Protein AF-0000000072982634 (afdb_homodimer)

Nearest PDB structures (foldseek):
  2qyz-assembly1_A-2  TM=5.229E-01  e=1.098E-06  Clostridium tetani E88
  2ox7-assembly1_A  TM=5.300E-01  e=1.121E-05  Enterococcus faecalis V583
  6ve2-assembly1_A  TM=2.086E-01  e=4.236E-01  Pseudomonas aeruginosa PAO1
  6ve4-assembly1_A  TM=2.123E-01  e=5.021E-01  Pseudomonas aeruginosa PAO1
  6p5a-assembly1_G  TM=2.158E-01  e=6.431E+00  Drosophila melanogaster

Foldseek 3Di:
DDQDKWKKKQQQVVGFIKTQQQQAAQQDWDNIAGPVRHTDGDDAHHSVSQVPDPRIDMKIFQSAAALVRHTDIFQFKKKDFDWDFAQFDADPVVRHTDDGPAIATWMKMFGWDADPVQGTKGALIDIQDQVSADPVGHDDRMDHDHRHMGGDGGCRVCVCRSVYPD/DDQDKWKKKQQQVVGFIKTQQQQAAQQDWDNIAGPVRHTDGDDAHHSVSQVPDPRIDMKIFQSAAALVRHTDIFQFKKKDFDWDFAQFDADPVVRHTDDGPAIATWMKMFGWDADPVQGTKGALIDIQDQVSADPVGHDDRMDHDHRHMGGDGGCRPCVCRSVHPD

pLDDT: mean 92.77, std 8.57, range [41.78, 98.81]

Radius of gyration: 24.38 Å; Cα contacts (8 Å, |Δi|>4): 791; chains: 2; bounding box: 63×77×50 Å

InterPro domains:
  IPR010024 Conserved hypothetical protein CHP1671 [TIGR01671] (5-164)
  IPR019096 YopX protein [PF09643] (6-163)
  IPR023385 YopX-like, C-terminal [G3DSA:2.30.30.290] (63-166)

Secondary structure (DSSP, 8-state):
-PPP--EEEEETTTTEEEE-GGG--TT-TTSSB-TTSSB-----SSHHHHHT-TTEEEEEEEEEE-TTSPEEETTEEEEEEEEEEE--EE-TTT--EEE-SEEEEEEEEEEEEEETTTEEEEEEEEES-GGG--SSSPPPS-EE--TT-EEEEETTT-GGGGS---/-PPP--EEEEETTTTEEEE-GGG--TT-TTSSB-TTSSB-----SSHHHHHT-TTEEEEEEEEEE-TTSPEEETTEEEEEEEEEEE--EE-TTT--EEE-SEEEEEEEEEEEEEETTTEEEEEEEEES-GGG--SSSPPPS-EE--TT-EEEEETTT-GGGGS---

Sequence (332 aa):
MKREIKFRVWDKVYECYLYDVQNAYDTLSGCVKDENGEDAGYDEECFAGFLDNDQYVVEQYTGLHDKNGRKIYEGDIVKYHMVRSYGDRYDPVTLGFIGTDWDVDADIIGKVSIWPSNGVMMTNIITDDPDMFCKKYPVPKRWHVTHDCEVIGNIFENPELLEGKQMKREIKFRVWDKVYECYLYDVQNAYDTLSGCVKDENGEDAGYDEECFAGFLDNDQYVVEQYTGLHDKNGRKIYEGDIVKYHMVRSYGDRYDPVTLGFIGTDWDVDADIIGKVSIWPSNGVMMTNIITDDPDMFCKKYPVPKRWHVTHDCEVIGNIFENPELLEGKQ

Structure (mmCIF, N/CA/C/O backbone):
data_AF-0000000072982634-model_v1
#
loop_
_entity.id
_entity.type
_entity.pdbx_description
1 polymer 'Phage protein'
#
loop_
_atom_site.group_PDB
_atom_site.id
_atom_site.type_symbol
_atom_site.label_atom_id
_atom_site.label_alt_id
_atom_site.label_comp_id
_atom_site.label_asym_id
_atom_site.label_entity_id
_atom_site.label_seq_id
_atom_site.pdbx_PDB_ins_code
_atom_site.Cartn_x
_atom_site.Cartn_y
_atom_site.Cartn_z
_atom_site.occupancy
_atom_site.B_iso_or_equiv
_atom_site.auth_seq_id
_atom_site.auth_comp_id
_atom_site.auth_asym_id
_atom_site.auth_atom_id
_atom_site.pdbx_PDB_model_num
ATOM 1 N N . MET A 1 1 ? 8.312 -7.215 11.516 1 53.06 1 MET A N 1
ATOM 2 C CA . MET A 1 1 ? 7.574 -8.367 11.016 1 53.06 1 MET A CA 1
ATOM 3 C C . MET A 1 1 ? 7.43 -8.312 9.5 1 53.06 1 MET A C 1
ATOM 5 O O . MET A 1 1 ? 7.355 -7.23 8.922 1 53.06 1 MET A O 1
ATOM 9 N N . LYS A 1 2 ? 7.473 -9.523 8.812 1 70.88 2 LYS A N 1
ATOM 10 C CA . LYS A 1 2 ? 7.344 -9.656 7.367 1 70.88 2 LYS A CA 1
ATOM 11 C C . LYS A 1 2 ? 5.898 -9.445 6.922 1 70.88 2 LYS A C 1
ATOM 13 O O . LYS A 1 2 ? 4.973 -9.984 7.527 1 70.88 2 LYS A O 1
ATOM 18 N N . ARG A 1 3 ? 5.668 -8.508 6.031 1 82.5 3 ARG A N 1
ATOM 19 C CA . ARG A 1 3 ? 4.348 -8.266 5.457 1 82.5 3 ARG A CA 1
ATOM 20 C C . ARG A 1 3 ? 3.791 -9.523 4.809 1 82.5 3 ARG A C 1
ATOM 22 O O . ARG A 1 3 ? 4.488 -10.203 4.047 1 82.5 3 ARG A O 1
ATOM 29 N N . GLU A 1 4 ? 2.557 -9.859 5.246 1 90.94 4 GLU A N 1
ATOM 30 C CA . GLU A 1 4 ? 1.903 -11.016 4.637 1 90.94 4 GLU A CA 1
ATOM 31 C C . GLU A 1 4 ? 1.375 -10.68 3.244 1 90.94 4 GLU A C 1
ATOM 33 O O . GLU A 1 4 ? 0.58 -9.75 3.084 1 90.94 4 GLU A O 1
ATOM 38 N N . ILE A 1 5 ? 1.817 -11.43 2.244 1 94.75 5 ILE A N 1
ATOM 39 C CA . ILE A 1 5 ? 1.376 -11.242 0.867 1 94.75 5 ILE A CA 1
ATOM 40 C C . ILE A 1 5 ? 0.409 -12.359 0.478 1 94.75 5 ILE A C 1
ATOM 42 O O . ILE A 1 5 ? 0.801 -13.523 0.387 1 94.75 5 ILE A O 1
ATOM 46 N N . LYS A 1 6 ? -0.8 -12.039 0.339 1 95.38 6 LYS A N 1
ATOM 47 C CA . LYS A 1 6 ? -1.878 -12.961 0.009 1 95.38 6 LYS A CA 1
ATOM 48 C C . LYS A 1 6 ? -2.871 -12.328 -0.961 1 95.38 6 LYS A C 1
ATOM 50 O O . LYS A 1 6 ? -3.07 -11.109 -0.946 1 95.38 6 LYS A O 1
ATOM 55 N N . PHE A 1 7 ? -3.51 -13.188 -1.788 1 97.38 7 PHE A N 1
ATOM 56 C CA . PHE A 1 7 ? -4.445 -12.68 -2.787 1 97.38 7 PHE A CA 1
ATOM 57 C C . PHE A 1 7 ? -5.688 -13.562 -2.857 1 97.38 7 PHE A C 1
ATOM 59 O O . PHE A 1 7 ? -5.617 -14.766 -2.605 1 97.38 7 PHE A O 1
ATOM 66 N N . ARG A 1 8 ? -6.715 -12.914 -3.17 1 97.88 8 ARG A N 1
ATOM 67 C CA . ARG A 1 8 ? -7.902 -13.594 -3.68 1 97.88 8 ARG A CA 1
ATOM 68 C C . ARG A 1 8 ? -8.289 -13.055 -5.055 1 97.88 8 ARG A C 1
ATOM 70 O O . ARG A 1 8 ? -7.77 -12.031 -5.496 1 97.88 8 ARG A O 1
ATOM 77 N N . VAL A 1 9 ? -9.148 -13.805 -5.707 1 97.75 9 VAL A N 1
ATOM 78 C CA . VAL A 1 9 ? -9.625 -13.312 -6.992 1 97.75 9 VAL A CA 1
ATOM 79 C C . VAL A 1 9 ? -11.133 -13.508 -7.098 1 97.75 9 VAL A C 1
ATOM 81 O O . VAL A 1 9 ? -11.68 -14.484 -6.566 1 97.75 9 VAL A O 1
ATOM 84 N N . TRP A 1 10 ? -11.797 -12.547 -7.691 1 97.88 10 TRP A N 1
ATOM 85 C CA . TRP A 1 10 ? -13.18 -12.719 -8.117 1 97.88 10 TRP A CA 1
ATOM 86 C C . TRP A 1 10 ? -13.25 -13.281 -9.539 1 97.88 10 TRP A C 1
ATOM 88 O O . TRP A 1 10 ? -12.711 -12.68 -10.469 1 97.88 10 TRP A O 1
ATOM 98 N N . ASP A 1 11 ? -13.836 -14.438 -9.648 1 97 11 ASP A N 1
ATOM 99 C CA . ASP A 1 11 ? -14.078 -15.039 -10.953 1 97 11 ASP A CA 1
ATOM 100 C C . ASP A 1 11 ? -15.367 -14.5 -11.57 1 97 11 ASP A C 1
ATOM 102 O O . ASP A 1 11 ? -16.469 -14.836 -11.125 1 97 11 ASP A O 1
ATOM 106 N N . LYS A 1 12 ? -15.242 -13.766 -12.648 1 96.75 12 LYS A N 1
ATOM 107 C CA . LYS A 1 12 ? -16.391 -13.117 -13.266 1 96.75 12 LYS A CA 1
ATOM 108 C C . LYS A 1 12 ? -17.297 -14.125 -13.969 1 96.75 12 LYS A C 1
ATOM 110 O O . LYS A 1 12 ? -18.484 -13.875 -14.172 1 96.75 12 LYS A O 1
ATOM 115 N N . VAL A 1 13 ? -16.766 -15.188 -14.383 1 95.56 13 VAL A N 1
ATOM 116 C CA . VAL A 1 13 ? -17.516 -16.188 -15.125 1 95.56 13 VAL A CA 1
ATOM 117 C C . VAL A 1 13 ? -18.344 -17.047 -14.164 1 95.56 13 VAL A C 1
ATOM 119 O O . VAL A 1 13 ? -19.562 -17.188 -14.336 1 95.56 13 VAL A O 1
ATOM 122 N N . TYR A 1 14 ? -17.75 -17.484 -13.148 1 94.5 14 TYR A N 1
ATOM 123 C CA . TYR A 1 14 ? -18.438 -18.375 -12.219 1 94.5 14 TYR A CA 1
ATOM 124 C C . TYR A 1 14 ? -19.016 -17.578 -11.047 1 94.5 14 TYR A C 1
ATOM 126 O O . TYR A 1 14 ? -19.734 -18.141 -10.211 1 94.5 14 TYR A O 1
ATOM 134 N N . GLU A 1 15 ? -18.625 -16.344 -10.977 1 96.31 15 GLU A N 1
ATOM 135 C CA . GLU A 1 15 ? -19.125 -15.422 -9.969 1 96.31 15 GLU A CA 1
ATOM 136 C C . GLU A 1 15 ? -18.891 -15.945 -8.555 1 96.31 15 GLU A C 1
ATOM 138 O O . GLU A 1 15 ? -19.812 -16.031 -7.746 1 96.31 15 GLU A O 1
ATOM 143 N N . CYS A 1 16 ? -17.656 -16.219 -8.297 1 96.62 16 CYS A N 1
ATOM 144 C CA . CYS A 1 16 ? -17.234 -16.672 -6.977 1 96.62 16 CYS A CA 1
ATOM 145 C C . CYS A 1 16 ? -15.797 -16.234 -6.688 1 96.62 16 CYS A C 1
ATOM 147 O O . CYS A 1 16 ? -15.062 -15.859 -7.602 1 96.62 16 CYS A O 1
ATOM 149 N N . TYR A 1 17 ? -15.5 -16.312 -5.434 1 97.19 17 TYR A N 1
ATOM 150 C CA . TYR A 1 17 ? -14.141 -15.977 -5.035 1 97.19 17 TYR A CA 1
ATOM 151 C C . TYR A 1 17 ? -13.266 -17.219 -4.961 1 97.19 17 TYR A C 1
ATOM 153 O O . TYR A 1 17 ? -13.719 -18.281 -4.527 1 97.19 17 TYR A O 1
ATOM 161 N N . LEU A 1 18 ? -12.07 -17.047 -5.383 1 96.5 18 LEU A N 1
ATOM 162 C CA . LEU A 1 18 ? -10.992 -18 -5.133 1 96.5 18 LEU A CA 1
ATOM 163 C C . LEU A 1 18 ? -9.93 -17.391 -4.227 1 96.5 18 LEU A C 1
ATOM 165 O O . LEU A 1 18 ? -9.57 -16.219 -4.379 1 96.5 18 LEU A O 1
ATOM 169 N N . TYR A 1 19 ? -9.422 -18.188 -3.312 1 96.19 19 TYR A N 1
ATOM 170 C CA . TYR A 1 19 ? -8.469 -17.703 -2.32 1 96.19 19 TYR A CA 1
ATOM 171 C C . TYR A 1 19 ? -7.125 -18.406 -2.463 1 96.19 19 TYR A C 1
ATOM 173 O O . TYR A 1 19 ? -7.039 -19.484 -3.043 1 96.19 19 TYR A O 1
ATOM 181 N N . ASP A 1 20 ? -6.066 -17.688 -1.961 1 95.06 20 ASP A N 1
ATOM 182 C CA . ASP A 1 20 ? -4.699 -18.203 -1.932 1 95.06 20 ASP A CA 1
ATOM 183 C C . ASP A 1 20 ? -4.203 -18.531 -3.338 1 95.06 20 ASP A C 1
ATOM 185 O O . ASP A 1 20 ? -3.553 -19.547 -3.551 1 95.06 20 ASP A O 1
ATOM 189 N N . VAL A 1 21 ? -4.457 -17.656 -4.219 1 94.38 21 VAL A N 1
ATOM 190 C CA . VAL A 1 21 ? -4.176 -17.922 -5.625 1 94.38 21 VAL A CA 1
ATOM 191 C C . VAL A 1 21 ? -2.676 -17.797 -5.887 1 94.38 21 VAL A C 1
ATOM 193 O O . VAL A 1 21 ? -2.178 -18.266 -6.914 1 94.38 21 VAL A O 1
ATOM 196 N N . GLN A 1 22 ? -1.952 -17.203 -4.949 1 92.31 22 GLN A N 1
ATOM 197 C CA . GLN A 1 22 ? -0.5 -17.156 -5.074 1 92.31 22 GLN A CA 1
ATOM 198 C C . GLN A 1 22 ? 0.105 -18.562 -4.977 1 92.31 22 GLN A C 1
ATOM 200 O O . GLN A 1 22 ? 1.275 -18.766 -5.309 1 92.31 22 GLN A O 1
ATOM 205 N N . ASN A 1 23 ? -0.699 -19.516 -4.574 1 90.5 23 ASN A N 1
ATOM 206 C CA . ASN A 1 23 ? -0.242 -20.891 -4.434 1 90.5 23 ASN A CA 1
ATOM 207 C C . ASN A 1 23 ? -0.462 -21.688 -5.719 1 90.5 23 ASN A C 1
ATOM 209 O O . ASN A 1 23 ? -0.077 -22.844 -5.805 1 90.5 23 ASN A O 1
ATOM 213 N N . ALA A 1 24 ? -1.094 -21.094 -6.641 1 88.94 24 ALA A N 1
ATOM 214 C CA . ALA A 1 24 ? -1.451 -21.828 -7.852 1 88.94 24 ALA A CA 1
ATOM 215 C C . ALA A 1 24 ? -0.214 -22.422 -8.516 1 88.94 24 ALA A C 1
ATOM 217 O O . ALA A 1 24 ? 0.807 -21.75 -8.664 1 88.94 24 ALA A O 1
ATOM 218 N N . TYR A 1 25 ? -0.417 -23.719 -8.773 1 83.75 25 TYR A N 1
ATOM 219 C CA . TYR A 1 25 ? 0.62 -24.5 -9.445 1 83.75 25 TYR A CA 1
ATOM 220 C C . TYR A 1 25 ? 0.006 -25.531 -10.383 1 83.75 25 TYR A C 1
ATOM 222 O O . TYR A 1 25 ? -0.829 -26.344 -9.961 1 83.75 25 TYR A O 1
ATOM 230 N N . ASP A 1 26 ? 0.562 -25.641 -11.617 1 75.25 26 ASP A N 1
ATOM 231 C CA . ASP A 1 26 ? 0.24 -26.688 -12.594 1 75.25 26 ASP A CA 1
ATOM 232 C C . ASP A 1 26 ? -1.236 -27.062 -12.516 1 75.25 26 ASP A C 1
ATOM 234 O O . ASP A 1 26 ? -1.58 -28.25 -12.578 1 75.25 26 ASP A O 1
ATOM 238 N N . THR A 1 27 ? -2.088 -26.188 -12.344 1 67.56 27 THR A N 1
ATOM 239 C CA . THR A 1 27 ? -3.525 -26.422 -12.297 1 67.56 27 THR A CA 1
ATOM 240 C C . THR A 1 27 ? -3.859 -27.516 -11.289 1 67.56 27 THR A C 1
ATOM 242 O O . THR A 1 27 ? -4.914 -28.156 -11.375 1 67.56 27 THR A O 1
ATOM 245 N N . LEU A 1 28 ? -2.834 -27.812 -10.57 1 66.19 28 LEU A N 1
ATOM 246 C CA . LEU A 1 28 ? -3.039 -28.859 -9.57 1 66.19 28 LEU A CA 1
ATOM 247 C C . LEU A 1 28 ? -4.105 -28.453 -8.562 1 66.19 28 LEU A C 1
ATOM 249 O O . LEU A 1 28 ? -4.109 -27.312 -8.086 1 66.19 28 LEU A O 1
ATOM 253 N N . SER A 1 29 ? -4.891 -29.375 -8.258 1 65.06 29 SER A N 1
ATOM 254 C CA . SER A 1 29 ? -5.969 -29.203 -7.289 1 65.06 29 SER A CA 1
ATOM 255 C C . SER A 1 29 ? -5.426 -29.062 -5.871 1 65.06 29 SER A C 1
ATOM 257 O O . SER A 1 29 ? -4.352 -29.594 -5.559 1 65.06 29 SER A O 1
ATOM 259 N N . GLY A 1 30 ? -5.984 -28.125 -5.039 1 70.5 30 GLY A N 1
ATOM 260 C CA . GLY A 1 30 ? -5.742 -28.016 -3.607 1 70.5 30 GLY A CA 1
ATOM 261 C C . GLY A 1 30 ? -4.895 -26.812 -3.238 1 70.5 30 GLY A C 1
ATOM 262 O O . GLY A 1 30 ? -4.781 -26.469 -2.061 1 70.5 30 GLY A O 1
ATOM 263 N N . CYS A 1 31 ? -4.363 -26.172 -4.219 1 83.31 31 CYS A N 1
ATOM 264 C CA . CYS A 1 31 ? -3.498 -25.047 -3.902 1 83.31 31 CYS A CA 1
ATOM 265 C C . CYS A 1 31 ? -4.301 -23.75 -3.801 1 83.31 31 CYS A C 1
ATOM 267 O O . CYS A 1 31 ? -3.861 -22.797 -3.164 1 83.31 31 CYS A O 1
ATOM 269 N N . VAL A 1 32 ? -5.359 -23.828 -4.41 1 92.38 32 VAL A N 1
ATOM 270 C CA . VAL A 1 32 ? -6.289 -22.688 -4.41 1 92.38 32 VAL A CA 1
ATOM 271 C C . VAL A 1 32 ? -7.59 -23.094 -3.719 1 92.38 32 VAL A C 1
ATOM 273 O O . VAL A 1 32 ? -8.055 -24.219 -3.869 1 92.38 32 VAL A O 1
ATOM 276 N N . LYS A 1 33 ? -8.102 -22.125 -2.934 1 93.75 33 LYS A N 1
ATOM 277 C CA . LYS A 1 33 ? -9.266 -22.453 -2.117 1 93.75 33 LYS A CA 1
ATOM 278 C C . LYS A 1 33 ? -10.484 -21.641 -2.551 1 93.75 33 LYS A C 1
ATOM 280 O O . LYS A 1 33 ? -10.344 -20.562 -3.119 1 93.75 33 LYS A O 1
ATOM 285 N N . ASP A 1 34 ? -11.594 -22.281 -2.256 1 93.06 34 ASP A N 1
ATOM 286 C CA . ASP A 1 34 ? -12.828 -21.531 -2.42 1 93.06 34 ASP A CA 1
ATOM 287 C C . ASP A 1 34 ? -13.211 -20.812 -1.126 1 93.06 34 ASP A C 1
ATOM 289 O O . ASP A 1 34 ? -12.414 -20.75 -0.189 1 93.06 34 ASP A O 1
ATOM 293 N N . GLU A 1 35 ? -14.391 -20.203 -1.132 1 90.62 35 GLU A N 1
ATOM 294 C CA . GLU A 1 35 ? -14.812 -19.375 -0.007 1 90.62 35 GLU A CA 1
ATOM 295 C C . GLU A 1 35 ? -14.992 -20.203 1.258 1 90.62 35 GLU A C 1
ATOM 297 O O . GLU A 1 35 ? -14.969 -19.672 2.369 1 90.62 35 GLU A O 1
ATOM 302 N N . ASN A 1 36 ? -15.156 -21.484 1.048 1 92.06 36 ASN A N 1
ATOM 303 C CA . ASN A 1 36 ? -15.352 -22.375 2.189 1 92.06 36 ASN A CA 1
ATOM 304 C C . ASN A 1 36 ? -14.039 -23.031 2.621 1 92.06 36 ASN A C 1
ATOM 306 O O . ASN A 1 36 ? -14.023 -23.875 3.514 1 92.06 36 ASN A O 1
ATOM 310 N N . GLY A 1 37 ? -13.008 -22.688 2.004 1 91.31 37 GLY A N 1
ATOM 311 C CA . GLY A 1 37 ? -11.711 -23.25 2.346 1 91.31 37 GLY A CA 1
ATOM 312 C C . GLY A 1 37 ? -11.453 -24.594 1.686 1 91.31 37 GLY A C 1
ATOM 313 O O . GLY A 1 37 ? -10.492 -25.281 2.029 1 91.31 37 GLY A O 1
ATOM 314 N N . GLU A 1 38 ? -12.352 -24.953 0.844 1 92.12 38 GLU A N 1
ATOM 315 C CA . GLU A 1 38 ? -12.188 -26.219 0.132 1 92.12 38 GLU A CA 1
ATOM 316 C C . GLU A 1 38 ? -11.391 -26.031 -1.154 1 92.12 38 GLU A C 1
ATOM 318 O O . GLU A 1 38 ? -11.25 -24.906 -1.643 1 92.12 38 GLU A O 1
ATOM 323 N N . ASP A 1 39 ? -10.852 -27.125 -1.646 1 91.5 39 ASP A N 1
ATOM 324 C CA . ASP A 1 39 ? -10.07 -27.062 -2.879 1 91.5 39 ASP A CA 1
ATOM 325 C C . ASP A 1 39 ? -10.922 -26.562 -4.043 1 91.5 39 ASP A C 1
ATOM 327 O O . ASP A 1 39 ? -12.047 -27.031 -4.25 1 91.5 39 ASP A O 1
ATOM 331 N N . ALA A 1 40 ? -10.43 -25.641 -4.723 1 90.38 40 ALA A N 1
ATOM 332 C CA . ALA A 1 40 ? -11.141 -25.078 -5.867 1 90.38 40 ALA A CA 1
ATOM 333 C C . ALA A 1 40 ? -10.516 -25.547 -7.18 1 90.38 40 ALA A C 1
ATOM 335 O O . ALA A 1 40 ? -9.336 -25.891 -7.223 1 90.38 40 ALA A O 1
ATOM 336 N N . GLY A 1 41 ? -11.328 -25.578 -8.156 1 86.31 41 GLY A N 1
ATOM 337 C CA . GLY A 1 41 ? -10.828 -25.828 -9.492 1 86.31 41 GLY A CA 1
ATOM 338 C C . GLY A 1 41 ? -10.445 -24.562 -10.234 1 86.31 41 GLY A C 1
ATOM 339 O O . GLY A 1 41 ? -11.125 -23.531 -10.109 1 86.31 41 GLY A O 1
ATOM 340 N N . TYR A 1 42 ? -9.422 -24.641 -10.891 1 85.56 42 TYR A N 1
ATOM 341 C CA . TYR A 1 42 ? -8.961 -23.531 -11.711 1 85.56 42 TYR A CA 1
ATOM 342 C C . TYR A 1 42 ? -8.141 -24.016 -12.891 1 85.56 42 TYR A C 1
ATOM 344 O O . TYR A 1 42 ? -7.676 -25.156 -12.898 1 85.56 42 TYR A O 1
ATOM 352 N N . ASP A 1 43 ? -7.945 -23.141 -13.898 1 86.56 43 ASP A N 1
ATOM 353 C CA . ASP A 1 43 ? -7.262 -23.547 -15.117 1 86.56 43 ASP A CA 1
ATOM 354 C C . ASP A 1 43 ? -5.914 -22.844 -15.258 1 86.56 43 ASP A C 1
ATOM 356 O O . ASP A 1 43 ? -5.156 -23.125 -16.188 1 86.56 43 ASP A O 1
ATOM 360 N N . GLU A 1 44 ? -5.574 -22.031 -14.383 1 88.5 44 GLU A N 1
ATOM 361 C CA . GLU A 1 44 ? -4.371 -21.219 -14.516 1 88.5 44 GLU A CA 1
ATOM 362 C C . GLU A 1 44 ? -3.133 -21.984 -14.07 1 88.5 44 GLU A C 1
ATOM 364 O O . GLU A 1 44 ? -3.172 -22.703 -13.07 1 88.5 44 GLU A O 1
ATOM 369 N N . GLU A 1 45 ? -2.064 -21.812 -14.727 1 86.75 45 GLU A N 1
ATOM 370 C CA . GLU A 1 45 ? -0.839 -22.562 -14.461 1 86.75 45 GLU A CA 1
ATOM 371 C C . GLU A 1 45 ? -0.09 -22 -13.258 1 86.75 45 GLU A C 1
ATOM 373 O O . GLU A 1 45 ? 0.662 -22.719 -12.602 1 86.75 45 GLU A O 1
ATOM 378 N N . CYS A 1 46 ? -0.218 -20.766 -13.047 1 90.56 46 CYS A N 1
ATOM 379 C CA . CYS A 1 46 ? 0.476 -20.078 -11.969 1 90.56 46 CYS A CA 1
ATOM 380 C C . CYS A 1 46 ? -0.251 -18.797 -11.586 1 90.56 46 CYS A C 1
ATOM 382 O O . CYS A 1 46 ? -1.316 -18.5 -12.125 1 90.56 46 CYS A O 1
ATOM 384 N N . PHE A 1 47 ? 0.307 -18.125 -10.656 1 93.31 47 PHE A N 1
ATOM 385 C CA . PHE A 1 47 ? -0.311 -16.891 -10.164 1 93.31 47 PHE A CA 1
ATOM 386 C C . PHE A 1 47 ? -0.451 -15.875 -11.289 1 93.31 47 PHE A C 1
ATOM 388 O O . PHE A 1 47 ? -1.476 -15.195 -11.398 1 93.31 47 PHE A O 1
ATOM 395 N N . ALA A 1 48 ? 0.53 -15.766 -12.141 1 92.5 48 ALA A N 1
ATOM 396 C CA . ALA A 1 48 ? 0.498 -14.812 -13.242 1 92.5 48 ALA A CA 1
ATOM 397 C C . ALA A 1 48 ? -0.701 -15.07 -14.156 1 92.5 48 ALA A C 1
ATOM 399 O O . ALA A 1 48 ? -1.232 -14.141 -14.766 1 92.5 48 ALA A O 1
ATOM 400 N N . GLY A 1 49 ? -1.037 -16.281 -14.219 1 92.12 49 GLY A N 1
ATOM 401 C CA . GLY A 1 49 ? -2.205 -16.625 -15.016 1 92.12 49 GLY A CA 1
ATOM 402 C C . GLY A 1 49 ? -3.475 -15.945 -14.531 1 92.12 49 GLY A C 1
ATOM 403 O O . GLY A 1 49 ? -4.383 -15.68 -15.32 1 92.12 49 GLY A O 1
ATOM 404 N N . PHE A 1 50 ? -3.549 -15.727 -13.227 1 94 50 PHE A N 1
ATOM 405 C CA . PHE A 1 50 ? -4.672 -14.977 -12.664 1 94 50 PHE A CA 1
ATOM 406 C C . PHE A 1 50 ? -4.504 -13.484 -12.906 1 94 50 PHE A C 1
ATOM 408 O O . PHE A 1 50 ? -5.473 -12.789 -13.211 1 94 50 PHE A O 1
ATOM 415 N N . LEU A 1 51 ? -3.311 -13.031 -12.805 1 94.88 51 LEU A N 1
ATOM 416 C CA . LEU A 1 51 ? -3.008 -11.609 -12.938 1 94.88 51 LEU A CA 1
ATOM 417 C C . LEU A 1 51 ? -3.287 -11.125 -14.352 1 94.88 51 LEU A C 1
ATOM 419 O O . LEU A 1 51 ? -3.754 -10 -14.547 1 94.88 51 LEU A O 1
ATOM 423 N N . ASP A 1 52 ? -3.092 -11.953 -15.32 1 92.62 52 ASP A N 1
ATOM 424 C CA . ASP A 1 52 ? -3.107 -11.523 -16.719 1 92.62 52 ASP A CA 1
ATOM 425 C C . ASP A 1 52 ? -4.391 -11.969 -17.422 1 92.62 52 ASP A C 1
ATOM 427 O O . ASP A 1 52 ? -4.492 -11.898 -18.641 1 92.62 52 ASP A O 1
ATOM 431 N N . ASN A 1 53 ? -5.289 -12.414 -16.75 1 94.31 53 ASN A N 1
ATOM 432 C CA . ASN A 1 53 ? -6.551 -12.898 -17.297 1 94.31 53 ASN A CA 1
ATOM 433 C C . ASN A 1 53 ? -7.727 -12.031 -16.859 1 94.31 53 ASN A C 1
ATOM 435 O O . ASN A 1 53 ? -8.023 -11.93 -15.672 1 94.31 53 ASN A O 1
ATOM 439 N N . ASP A 1 54 ? -8.445 -11.461 -17.797 1 94.62 54 ASP A N 1
ATOM 440 C CA . ASP A 1 54 ? -9.531 -10.523 -17.531 1 94.62 54 ASP A CA 1
ATOM 441 C C . ASP A 1 54 ? -10.727 -11.242 -16.906 1 94.62 54 ASP A C 1
ATOM 443 O O . ASP A 1 54 ? -11.641 -10.602 -16.391 1 94.62 54 ASP A O 1
ATOM 447 N N . GLN A 1 55 ? -10.648 -12.516 -16.938 1 96.12 55 GLN A N 1
ATOM 448 C CA . GLN A 1 55 ? -11.688 -13.273 -16.234 1 96.12 55 GLN A CA 1
ATOM 449 C C . GLN A 1 55 ? -11.664 -12.984 -14.742 1 96.12 55 GLN A C 1
ATOM 451 O O . GLN A 1 55 ? -12.695 -13.086 -14.07 1 96.12 55 GLN A O 1
ATOM 456 N N . TYR A 1 56 ? -10.523 -12.562 -14.352 1 96.5 56 TYR A N 1
ATOM 457 C CA . TYR A 1 56 ? -10.352 -12.453 -12.906 1 96.5 56 TYR A CA 1
ATOM 458 C C . TYR A 1 56 ? -10.109 -11.008 -12.492 1 96.5 56 TYR A C 1
ATOM 460 O O . TYR A 1 56 ? -9.516 -10.234 -13.242 1 96.5 56 TYR A O 1
ATOM 468 N N . VAL A 1 57 ? -10.609 -10.633 -11.367 1 97.12 57 VAL A N 1
ATOM 469 C CA . VAL A 1 57 ? -10.203 -9.43 -10.656 1 97.12 57 VAL A CA 1
ATOM 470 C C . VAL A 1 57 ? -9.375 -9.812 -9.43 1 97.12 57 VAL A C 1
ATOM 472 O O . VAL A 1 57 ? -9.898 -10.359 -8.461 1 97.12 57 VAL A O 1
ATOM 475 N N . VAL A 1 58 ? -8.133 -9.516 -9.492 1 97.44 58 VAL A N 1
ATOM 476 C CA . VAL A 1 58 ? -7.223 -9.891 -8.414 1 97.44 58 VAL A CA 1
ATOM 477 C C . VAL A 1 58 ? -7.281 -8.844 -7.301 1 97.44 58 VAL A C 1
ATOM 479 O O . VAL A 1 58 ? -7.207 -7.641 -7.562 1 97.44 58 VAL A O 1
ATOM 482 N N . GLU A 1 59 ? -7.469 -9.305 -6.102 1 97.94 59 GLU A N 1
ATOM 483 C CA . GLU A 1 59 ? -7.547 -8.461 -4.914 1 97.94 59 GLU A CA 1
ATOM 484 C C . GLU A 1 59 ? -6.504 -8.867 -3.877 1 97.94 59 GLU A C 1
ATOM 486 O O . GLU A 1 59 ? -6.453 -10.023 -3.463 1 97.94 59 GLU A O 1
ATOM 491 N N . GLN A 1 60 ? -5.75 -7.914 -3.432 1 97.5 60 GLN A N 1
ATOM 492 C CA . GLN A 1 60 ? -4.66 -8.164 -2.492 1 97.5 60 GLN A CA 1
ATOM 493 C C . GLN A 1 60 ? -5.129 -7.996 -1.05 1 97.5 60 GLN A C 1
ATOM 495 O O . GLN A 1 60 ? -5.902 -7.086 -0.745 1 97.5 60 GLN A O 1
ATOM 500 N N . TYR A 1 61 ? -4.633 -8.891 -0.203 1 97.56 61 TYR A N 1
ATOM 501 C CA . TYR A 1 61 ? -4.773 -8.688 1.236 1 97.56 61 TYR A CA 1
ATOM 502 C C . TYR A 1 61 ? -4.031 -7.438 1.688 1 97.56 61 TYR A C 1
ATOM 504 O O . TYR A 1 61 ? -2.883 -7.211 1.298 1 97.56 61 TYR A O 1
ATOM 512 N N . THR A 1 62 ? -4.668 -6.637 2.51 1 97.38 62 THR A N 1
ATOM 513 C CA . THR A 1 62 ? -4.121 -5.332 2.857 1 97.38 62 THR A CA 1
ATOM 514 C C . THR A 1 62 ? -3.123 -5.453 4.008 1 97.38 62 THR A C 1
ATOM 516 O O . THR A 1 62 ? -2.367 -4.52 4.281 1 97.38 62 THR A O 1
ATOM 519 N N . GLY A 1 63 ? -3.158 -6.574 4.688 1 95.62 63 GLY A N 1
AT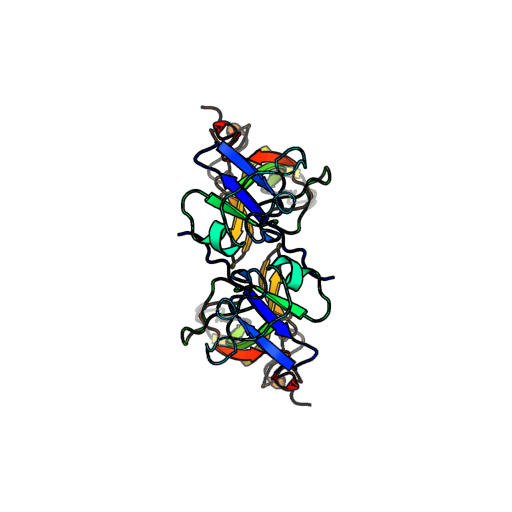OM 520 C CA . GLY A 1 63 ? -2.365 -6.707 5.902 1 95.62 63 GLY A CA 1
ATOM 521 C C . GLY A 1 63 ? -3.115 -6.293 7.152 1 95.62 63 GLY A C 1
ATOM 522 O O . GLY A 1 63 ? -2.59 -6.398 8.266 1 95.62 63 GLY A O 1
ATOM 523 N N . LEU A 1 64 ? -4.344 -5.848 7.012 1 97 64 LEU A N 1
ATOM 524 C CA . LEU A 1 64 ? -5.133 -5.355 8.133 1 97 64 LEU A CA 1
ATOM 525 C C . LEU A 1 64 ? -6.277 -6.312 8.453 1 97 64 LEU A C 1
ATOM 527 O O . LEU A 1 64 ? -6.688 -7.105 7.598 1 97 64 LEU A O 1
ATOM 531 N N . HIS A 1 65 ? -6.672 -6.281 9.617 1 97.81 65 HIS A N 1
ATOM 532 C CA . HIS A 1 65 ? -7.875 -6.965 10.07 1 97.81 65 HIS A CA 1
ATOM 533 C C . HIS A 1 65 ? -8.914 -5.977 10.594 1 97.81 65 HIS A C 1
ATOM 535 O O . HIS A 1 65 ? -8.555 -4.934 11.148 1 97.81 65 HIS A O 1
ATOM 541 N N . ASP A 1 66 ? -10.172 -6.324 10.414 1 98.31 66 ASP A N 1
ATOM 542 C CA . ASP A 1 66 ? -11.211 -5.469 10.977 1 98.31 66 ASP A CA 1
ATOM 543 C C . ASP A 1 66 ? -11.367 -5.715 12.477 1 98.31 66 ASP A C 1
ATOM 545 O O . ASP A 1 66 ? -10.609 -6.48 13.07 1 98.31 66 ASP A O 1
ATOM 549 N N . LYS A 1 67 ? -12.32 -5.031 13.133 1 98 67 LYS A N 1
ATOM 550 C CA . LYS A 1 67 ? -12.508 -5.109 14.578 1 98 67 LYS A CA 1
ATOM 551 C C . LYS A 1 67 ? -12.891 -6.523 15.008 1 98 67 LYS A C 1
ATOM 553 O O . LYS A 1 67 ? -12.719 -6.891 16.172 1 98 67 LYS A O 1
ATOM 558 N N . ASN A 1 68 ? -13.375 -7.359 14.117 1 97.94 68 ASN A N 1
ATOM 559 C CA . ASN A 1 68 ? -13.789 -8.727 14.414 1 97.94 68 ASN A CA 1
ATOM 560 C C . ASN A 1 68 ? -12.711 -9.734 14.031 1 97.94 68 ASN A C 1
ATOM 562 O O . ASN A 1 68 ? -12.93 -10.945 14.094 1 97.94 68 ASN A O 1
ATOM 566 N N . GLY A 1 69 ? -11.594 -9.281 13.484 1 97.62 69 GLY A N 1
ATOM 567 C CA . GLY A 1 69 ? -10.477 -10.156 13.164 1 97.62 69 GLY A CA 1
ATOM 568 C C . GLY A 1 69 ? -10.5 -10.656 11.734 1 97.62 69 GLY A C 1
ATOM 569 O O . GLY A 1 69 ? -9.68 -11.492 11.344 1 97.62 69 GLY A O 1
ATOM 570 N N . ARG A 1 70 ? -11.406 -10.188 11.016 1 97.31 70 ARG A N 1
ATOM 571 C CA . ARG A 1 70 ? -11.492 -10.602 9.617 1 97.31 70 ARG A CA 1
ATOM 572 C C . ARG A 1 70 ? -10.438 -9.891 8.781 1 97.31 70 ARG A C 1
ATOM 574 O O . ARG A 1 70 ? -10.242 -8.68 8.914 1 97.31 70 ARG A O 1
ATOM 581 N N . LYS A 1 71 ? -9.773 -10.664 7.875 1 97.5 71 LYS A N 1
ATOM 582 C CA . LYS A 1 71 ? -8.82 -10.07 6.941 1 97.5 71 LYS A CA 1
ATOM 583 C C . LYS A 1 71 ? -9.516 -9.086 6.004 1 97.5 71 LYS A C 1
ATOM 585 O O . LYS A 1 71 ? -10.617 -9.359 5.512 1 97.5 71 LYS A O 1
ATOM 590 N N . ILE A 1 72 ? -8.914 -7.965 5.777 1 98.5 72 ILE A N 1
ATOM 591 C CA . ILE A 1 72 ? -9.453 -6.969 4.859 1 98.5 72 ILE A CA 1
ATOM 592 C C . ILE A 1 72 ? -8.727 -7.055 3.52 1 98.5 72 ILE A C 1
ATOM 594 O O . ILE A 1 72 ? -7.508 -6.898 3.457 1 98.5 72 ILE A O 1
ATOM 598 N N . TYR A 1 73 ? -9.438 -7.293 2.475 1 98.31 73 TYR A N 1
ATOM 599 C CA . TYR A 1 73 ? -8.906 -7.32 1.118 1 98.31 73 TYR A CA 1
ATOM 600 C C . TYR A 1 73 ? -9.344 -6.09 0.333 1 98.31 73 TYR A C 1
ATOM 602 O O . TYR A 1 73 ? -10.328 -5.441 0.684 1 98.31 73 TYR A O 1
ATOM 610 N N . GLU A 1 74 ? -8.547 -5.781 -0.706 1 97.38 74 GLU A N 1
ATOM 611 C CA . GLU A 1 74 ? -9.078 -4.906 -1.746 1 97.38 74 GLU A CA 1
ATOM 612 C C . GLU A 1 74 ? -10.461 -5.375 -2.207 1 97.38 74 GLU A C 1
ATOM 614 O O . GLU A 1 74 ? -10.703 -6.578 -2.334 1 97.38 74 GLU A O 1
ATOM 619 N N . GLY A 1 75 ? -11.359 -4.34 -2.393 1 97.81 75 GLY A N 1
ATOM 620 C CA . GLY A 1 75 ? -12.68 -4.68 -2.893 1 97.81 75 GLY A CA 1
ATOM 621 C C . GLY A 1 75 ? -13.68 -4.98 -1.788 1 97.81 75 GLY A C 1
ATOM 622 O O . GLY A 1 75 ? -14.875 -5.086 -2.041 1 97.81 75 GLY A O 1
ATOM 623 N N . ASP A 1 76 ? -13.156 -5.168 -0.573 1 98.56 76 ASP A N 1
ATOM 624 C CA . ASP A 1 76 ? -14.078 -5.297 0.547 1 98.56 76 ASP A CA 1
ATOM 625 C C . ASP A 1 76 ? -14.859 -4.004 0.766 1 98.56 76 ASP A C 1
ATOM 627 O O . ASP A 1 76 ? -14.398 -2.924 0.395 1 98.56 76 ASP A O 1
ATOM 631 N N . ILE A 1 77 ? -16.047 -4.113 1.329 1 98.69 77 ILE A N 1
ATOM 632 C CA . ILE A 1 77 ? -16.828 -2.982 1.814 1 98.69 77 ILE A CA 1
ATOM 633 C C . ILE A 1 77 ? -16.75 -2.92 3.338 1 98.69 77 ILE A C 1
ATOM 635 O O . ILE A 1 77 ? -17.016 -3.914 4.02 1 98.69 77 ILE A O 1
ATOM 639 N N . VAL A 1 78 ? -16.359 -1.759 3.818 1 98.69 78 VAL A N 1
ATOM 640 C CA . VAL A 1 78 ? -16.203 -1.635 5.266 1 98.69 78 VAL A CA 1
ATOM 641 C C . VAL A 1 78 ? -17.094 -0.515 5.789 1 98.69 78 VAL A C 1
ATOM 643 O O . VAL A 1 78 ? -17.484 0.382 5.039 1 98.69 78 VAL A O 1
ATOM 646 N N . LYS A 1 79 ? -17.422 -0.591 7.023 1 98.38 79 LYS A N 1
ATOM 647 C CA . LYS A 1 79 ? -18.266 0.36 7.746 1 98.38 79 LYS A CA 1
ATOM 648 C C . LYS A 1 79 ? -17.547 0.926 8.961 1 98.38 79 LYS A C 1
ATOM 650 O O . LYS A 1 79 ? -16.875 0.189 9.695 1 98.38 79 LYS A O 1
ATOM 655 N N . TYR A 1 80 ? -17.625 2.207 9.133 1 97.75 80 TYR A N 1
ATOM 656 C CA . TYR A 1 80 ? -17.156 2.922 10.32 1 97.75 80 TYR A CA 1
ATOM 657 C C . TYR A 1 80 ? -18.297 3.654 11.008 1 97.75 80 TYR A C 1
ATOM 659 O O . TYR A 1 80 ? -19.156 4.246 10.344 1 97.75 80 TYR A O 1
ATOM 667 N N . HIS A 1 81 ? -18.281 3.535 12.297 1 97.12 81 HIS A N 1
ATOM 668 C CA . HIS A 1 81 ? -19.156 4.434 13.047 1 97.12 81 HIS A CA 1
ATOM 669 C C . HIS A 1 81 ? -18.453 5.742 13.383 1 97.12 81 HIS A C 1
ATOM 671 O O . HIS A 1 81 ? -17.516 5.762 14.195 1 97.12 81 HIS A O 1
ATOM 677 N N . MET A 1 82 ? -18.844 6.773 12.773 1 95.44 82 MET A N 1
ATOM 678 C CA . MET A 1 82 ? -18.172 8.07 12.914 1 95.44 82 MET A CA 1
ATOM 679 C C . MET A 1 82 ? -18.906 8.953 13.914 1 95.44 82 MET A C 1
ATOM 681 O O . MET A 1 82 ? -20.094 9.227 13.758 1 95.44 82 MET A O 1
ATOM 685 N N . VAL A 1 83 ? -18.25 9.305 14.961 1 95.31 83 VAL A N 1
ATOM 686 C CA . VAL A 1 83 ? -18.703 10.305 15.914 1 95.31 83 VAL A CA 1
ATOM 687 C C . VAL A 1 83 ? -17.719 11.477 15.945 1 95.31 83 VAL A C 1
ATOM 689 O O . VAL A 1 83 ? -16.562 11.312 16.344 1 95.31 83 VAL A O 1
ATOM 692 N N . ARG A 1 84 ? -18.125 12.633 15.492 1 94.06 84 ARG A N 1
ATOM 693 C CA . ARG A 1 84 ? -17.25 13.797 15.414 1 94.06 84 ARG A CA 1
ATOM 694 C C . ARG A 1 84 ? -18 15.078 15.719 1 94.06 84 ARG A C 1
ATOM 696 O O . ARG A 1 84 ? -19.156 15.242 15.328 1 94.06 84 ARG A O 1
ATOM 703 N N . SER A 1 85 ? -17.312 15.961 16.375 1 92.81 85 SER A N 1
ATOM 704 C CA . SER A 1 85 ? -17.844 17.297 16.656 1 92.81 85 SER A CA 1
ATOM 705 C C . SER A 1 85 ? -17.016 18.375 15.961 1 92.81 85 SER A C 1
ATOM 707 O O . SER A 1 85 ? -15.781 18.266 15.883 1 92.81 85 SER A O 1
ATOM 709 N N . TYR A 1 86 ? -17.719 19.344 15.508 1 92.12 86 TYR A N 1
ATOM 710 C CA . TYR A 1 86 ? -17.031 20.438 14.82 1 92.12 86 TYR A CA 1
ATOM 711 C C . TYR A 1 86 ? -17.359 21.781 15.477 1 92.12 86 TYR A C 1
ATOM 713 O O . TYR A 1 86 ? -18.484 22.016 15.914 1 92.12 86 TYR A O 1
ATOM 721 N N . GLY A 1 87 ? -16.297 22.734 15.492 1 89.12 87 GLY A N 1
ATOM 722 C CA . GLY A 1 87 ? -16.5 24.109 15.945 1 89.12 87 GLY A CA 1
ATOM 723 C C . GLY A 1 87 ? -16.672 24.219 17.453 1 89.12 87 GLY A C 1
ATOM 724 O O . GLY A 1 87 ? -17.672 24.75 17.922 1 89.12 87 GLY A O 1
ATOM 725 N N . ASP A 1 88 ? -15.648 23.828 18.094 1 87.81 88 ASP A N 1
ATOM 726 C CA . ASP A 1 88 ? -15.688 24 19.531 1 87.81 88 ASP A CA 1
ATOM 727 C C . ASP A 1 88 ? -15.867 25.469 19.922 1 87.81 88 ASP A C 1
ATOM 729 O O . ASP A 1 88 ? -15.188 26.344 19.359 1 87.81 88 ASP A O 1
ATOM 733 N N . ARG A 1 89 ? -16.812 25.719 20.812 1 89.25 89 ARG A N 1
ATOM 734 C CA . ARG A 1 89 ? -17.062 27.047 21.328 1 89.25 89 ARG A CA 1
ATOM 735 C C . ARG A 1 89 ? -16.672 27.141 22.797 1 89.25 89 ARG A C 1
ATOM 737 O O . ARG A 1 89 ? -16.938 26.234 23.578 1 89.25 89 ARG A O 1
ATOM 744 N N . TYR A 1 90 ? -16.047 28.203 23.062 1 90.56 90 TYR A N 1
ATOM 745 C CA . TYR A 1 90 ? -15.625 28.453 24.438 1 90.56 90 TYR A CA 1
ATOM 746 C C . TYR A 1 90 ? -16.156 29.797 24.938 1 90.56 90 TYR A C 1
ATOM 748 O O . TYR A 1 90 ? -16.344 30.719 24.141 1 90.56 90 TYR A O 1
ATOM 756 N N . ASP A 1 91 ? -16.547 29.828 26.266 1 90.88 91 ASP A N 1
ATOM 757 C CA . ASP A 1 91 ? -16.938 31.094 26.875 1 90.88 91 ASP A CA 1
ATOM 758 C C . ASP A 1 91 ? -15.797 32.125 26.812 1 90.88 91 ASP A C 1
ATOM 760 O O . ASP A 1 91 ? -14.672 31.828 27.234 1 90.88 91 ASP A O 1
ATOM 764 N N . PRO A 1 92 ? -16.109 33.125 26.25 1 89.12 92 PRO A N 1
ATOM 765 C CA . PRO A 1 92 ? -15.031 34.094 26.094 1 89.12 92 PRO A CA 1
ATOM 766 C C . PRO A 1 92 ? -14.5 34.625 27.422 1 89.12 92 PRO A C 1
ATOM 768 O O . PRO A 1 92 ? -13.375 35.125 27.5 1 89.12 92 PRO A O 1
ATOM 771 N N . VAL A 1 93 ? -15.375 34.531 28.469 1 90.62 93 VAL A N 1
ATOM 772 C CA . VAL A 1 93 ? -14.992 35.031 29.781 1 90.62 93 VAL A CA 1
ATOM 773 C C . VAL A 1 93 ? -14.32 33.938 30.594 1 90.62 93 VAL A C 1
ATOM 775 O O . VAL A 1 93 ? -13.172 34.094 31.031 1 90.62 93 VAL A O 1
ATOM 778 N N . THR A 1 94 ? -14.805 32.781 30.688 1 91.88 94 THR A N 1
ATOM 779 C CA . THR A 1 94 ? -14.32 31.719 31.562 1 91.88 94 THR A CA 1
ATOM 780 C C . THR A 1 94 ? -13.414 30.766 30.781 1 91.88 94 THR A C 1
ATOM 782 O O . THR A 1 94 ? -12.703 29.953 31.375 1 91.88 94 THR A O 1
ATOM 785 N N . LEU A 1 95 ? -13.461 30.859 29.453 1 91.19 95 LEU A N 1
ATOM 786 C CA . LEU A 1 95 ? -12.719 29.984 28.578 1 91.19 95 LEU A CA 1
ATOM 787 C C . LEU A 1 95 ? -13.203 28.547 28.703 1 91.19 95 LEU A C 1
ATOM 789 O O . LEU A 1 95 ? -12.523 27.609 28.281 1 91.19 95 LEU A O 1
ATOM 793 N N . GLY A 1 96 ? -14.312 28.406 29.422 1 89.88 96 GLY A N 1
ATOM 794 C CA . GLY A 1 96 ? -14.93 27.094 29.562 1 89.88 96 GLY A CA 1
ATOM 795 C C . GLY A 1 96 ? -15.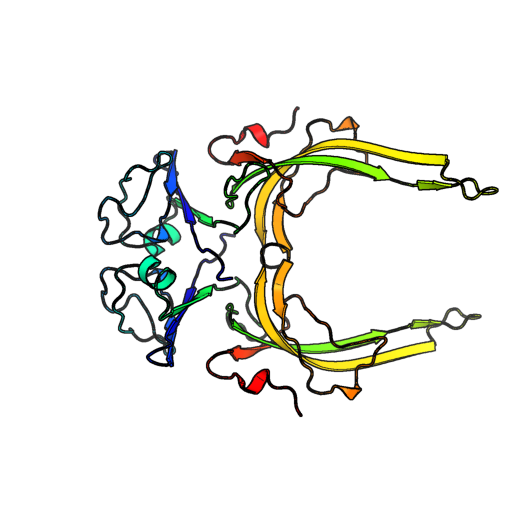617 26.625 28.297 1 89.88 96 GLY A C 1
ATOM 796 O O . GLY A 1 96 ? -16.172 27.438 27.547 1 89.88 96 GLY A O 1
ATOM 797 N N . PHE A 1 97 ? -15.508 25.328 28.062 1 90.69 97 PHE A N 1
ATOM 798 C CA . PHE A 1 97 ? -16.172 24.734 26.922 1 90.69 97 PHE A CA 1
ATOM 799 C C . PHE A 1 97 ? -17.688 24.938 27 1 90.69 97 PHE A C 1
ATOM 801 O O . PHE A 1 97 ? -18.297 24.656 28.031 1 90.69 97 PHE A O 1
ATOM 808 N N . ILE A 1 98 ? -18.297 25.531 25.859 1 89.44 98 ILE A N 1
ATOM 809 C CA . ILE A 1 98 ? -19.734 25.797 25.938 1 89.44 98 ILE A CA 1
ATOM 810 C C . ILE A 1 98 ? -20.453 24.875 24.953 1 89.44 98 ILE A C 1
ATOM 812 O O . ILE A 1 98 ? -21.672 24.656 25.078 1 89.44 98 ILE A O 1
ATOM 816 N N . GLY A 1 99 ? -19.859 24.328 24.016 1 90.62 99 GLY A N 1
ATOM 817 C CA . GLY A 1 99 ? -20.516 23.406 23.078 1 90.62 99 GLY A CA 1
ATOM 818 C C . GLY A 1 99 ? -19.859 23.391 21.719 1 90.62 99 GLY A C 1
ATOM 819 O O . GLY A 1 99 ? -18.719 23.812 21.562 1 90.62 99 GLY A O 1
ATOM 820 N N . THR A 1 100 ? -20.531 22.562 20.781 1 91.44 100 THR A N 1
ATOM 821 C CA . THR A 1 100 ? -20.016 22.469 19.422 1 91.44 100 THR A CA 1
ATOM 822 C C . THR A 1 100 ? -21.016 23.031 18.422 1 91.44 100 THR A C 1
ATOM 824 O O . THR A 1 100 ? -22.188 23.234 18.766 1 91.44 100 THR A O 1
ATOM 827 N N . ASP A 1 101 ? -20.562 23.438 17.297 1 89.94 101 ASP A N 1
ATOM 828 C CA . ASP A 1 101 ? -21.406 23.969 16.25 1 89.94 101 ASP A CA 1
ATOM 829 C C . ASP A 1 101 ? -22.156 22.859 15.523 1 89.94 101 ASP A C 1
ATOM 831 O O . ASP A 1 101 ? -23.312 23.031 15.125 1 89.94 101 ASP A O 1
ATOM 835 N N . TRP A 1 102 ? -21.5 21.75 15.375 1 92.75 102 TRP A N 1
ATOM 836 C CA . TRP A 1 102 ? -22.078 20.656 14.602 1 92.75 102 TRP A CA 1
ATOM 837 C C . TRP A 1 102 ? -21.562 19.312 15.102 1 92.75 102 TRP A C 1
ATOM 839 O O . TRP A 1 102 ? -20.375 19.156 15.391 1 92.75 102 TRP A O 1
ATOM 849 N N . ASP A 1 103 ? -22.484 18.328 15.18 1 94.31 103 ASP A N 1
ATOM 850 C CA . ASP A 1 103 ? -22.125 16.984 15.617 1 94.31 103 ASP A CA 1
ATOM 851 C C . ASP A 1 103 ? -22.562 15.938 14.602 1 94.31 103 ASP A C 1
ATOM 853 O O . ASP A 1 103 ? -23.688 16 14.078 1 94.31 103 ASP A O 1
ATOM 857 N N . VAL A 1 104 ? -21.641 15.078 14.336 1 96.12 104 VAL A N 1
ATOM 858 C CA . VAL A 1 104 ? -21.938 13.953 13.453 1 96.12 104 VAL A CA 1
ATOM 859 C C . VAL A 1 104 ? -21.938 12.656 14.25 1 96.12 104 VAL A C 1
ATOM 861 O O . VAL A 1 104 ? -21.031 12.406 15.039 1 96.12 104 VAL A O 1
ATOM 864 N N . ASP A 1 105 ? -22.984 11.836 14.109 1 97.06 105 ASP A N 1
ATOM 865 C CA . ASP A 1 105 ? -23.125 10.484 14.648 1 97.06 105 ASP A CA 1
ATOM 866 C C . ASP A 1 105 ? -23.797 9.562 13.625 1 97.06 105 ASP A C 1
ATOM 868 O O . ASP A 1 105 ? -25.016 9.438 13.602 1 97.06 105 ASP A O 1
ATOM 872 N N . ALA A 1 106 ? -22.953 8.992 12.758 1 97.31 106 ALA A N 1
ATOM 873 C CA . ALA A 1 106 ? -23.484 8.219 11.641 1 97.31 106 ALA A CA 1
ATOM 874 C C . ALA A 1 106 ? -22.469 7.172 11.18 1 97.31 106 ALA A C 1
ATOM 876 O O . ALA A 1 106 ? -21.281 7.254 11.523 1 97.31 106 ALA A O 1
ATOM 877 N N . ASP A 1 107 ? -22.984 6.238 10.484 1 97.31 107 ASP A N 1
ATOM 878 C CA . ASP A 1 107 ? -22.109 5.273 9.836 1 97.31 107 ASP A CA 1
ATOM 879 C C . ASP A 1 107 ? -21.656 5.77 8.461 1 97.31 107 ASP A C 1
ATOM 881 O O . ASP A 1 107 ? -22.453 6.359 7.727 1 97.31 107 ASP A O 1
ATOM 885 N N . ILE A 1 108 ? -20.453 5.508 8.211 1 97.75 108 ILE A N 1
ATOM 886 C CA . ILE A 1 108 ? -19.969 5.676 6.84 1 97.75 108 ILE A CA 1
ATOM 887 C C . ILE A 1 108 ? -19.531 4.328 6.281 1 97.75 108 ILE A C 1
ATOM 889 O O . ILE A 1 108 ? -18.984 3.492 7.008 1 97.75 108 ILE A O 1
ATOM 893 N N . ILE A 1 109 ? -19.812 4.156 4.996 1 98.25 109 ILE A N 1
ATOM 894 C CA . ILE A 1 109 ? -19.578 2.893 4.312 1 98.25 109 ILE A CA 1
ATOM 895 C C . ILE A 1 109 ? -18.859 3.148 2.992 1 98.25 109 ILE A C 1
ATOM 897 O O . ILE A 1 109 ? -19.188 4.094 2.273 1 98.25 109 ILE A O 1
ATOM 901 N N . GLY A 1 110 ? -17.875 2.283 2.701 1 98.38 110 GLY A N 1
ATOM 902 C CA . GLY A 1 110 ? -17.141 2.459 1.455 1 98.38 110 GLY A CA 1
ATOM 903 C C . GLY A 1 110 ? -16.359 1.231 1.051 1 98.38 110 GLY A C 1
ATOM 904 O O . GLY A 1 110 ? -16.359 0.219 1.753 1 98.38 110 GLY A O 1
ATOM 905 N N . LYS A 1 111 ? -15.695 1.37 -0.084 1 98.5 111 LYS A N 1
ATOM 906 C CA . LYS A 1 111 ? -14.914 0.285 -0.662 1 98.5 111 LYS A CA 1
ATOM 907 C C . LYS A 1 111 ? -13.438 0.419 -0.291 1 98.5 111 LYS A C 1
ATOM 909 O O . LYS A 1 111 ? -12.891 1.523 -0.289 1 98.5 111 LYS A O 1
ATOM 914 N N . VAL A 1 112 ? -12.805 -0.721 -0.058 1 98.38 112 VAL A N 1
ATOM 915 C CA . VAL A 1 112 ? -11.391 -0.732 0.296 1 98.38 112 VAL A CA 1
ATOM 916 C C . VAL A 1 112 ? -10.539 -0.721 -0.972 1 98.38 112 VAL A C 1
ATOM 918 O O . VAL A 1 112 ? -10.758 -1.527 -1.88 1 98.38 112 VAL A O 1
ATOM 921 N N . SER A 1 113 ? -9.594 0.178 -1.013 1 97 113 SER A N 1
ATOM 922 C CA . SER A 1 113 ? -8.609 0.293 -2.086 1 97 113 SER A CA 1
ATOM 923 C C . SER A 1 113 ? -7.203 0.47 -1.531 1 97 113 SER A C 1
ATOM 925 O O . SER A 1 113 ? -7.031 0.924 -0.398 1 97 113 SER A O 1
ATOM 927 N N . ILE A 1 114 ? -6.23 0.035 -2.283 1 95.88 114 ILE A N 1
ATOM 928 C CA . ILE A 1 114 ? -4.828 0.248 -1.936 1 95.88 114 ILE A CA 1
ATOM 929 C C . ILE A 1 114 ? -4.207 1.255 -2.9 1 95.88 114 ILE A C 1
ATOM 931 O O . ILE A 1 114 ? -4.164 1.021 -4.109 1 95.88 114 ILE A O 1
ATOM 935 N N . TRP A 1 115 ? -3.715 2.312 -2.361 1 93.62 115 TRP A N 1
ATOM 936 C CA . TRP A 1 115 ? -3.088 3.365 -3.156 1 93.62 115 TRP A CA 1
ATOM 937 C C . TRP A 1 115 ? -1.639 3.578 -2.734 1 93.62 115 TRP A C 1
ATOM 939 O O . TRP A 1 115 ? -1.336 3.635 -1.54 1 93.62 115 TRP A O 1
ATOM 949 N N . PRO A 1 116 ? -0.773 3.746 -3.699 1 92.19 116 PRO A N 1
ATOM 950 C CA . PRO A 1 116 ? 0.627 3.998 -3.352 1 92.19 116 PRO A CA 1
ATOM 951 C C . PRO A 1 116 ? 0.809 5.25 -2.498 1 92.19 116 PRO A C 1
ATOM 953 O O . PRO A 1 116 ? 1.703 5.301 -1.649 1 92.19 116 PRO A O 1
ATOM 956 N N . SER A 1 117 ? -0.042 6.234 -2.65 1 90.88 117 SER A N 1
ATOM 957 C CA . SER A 1 117 ? 0.117 7.535 -2.006 1 90.88 117 SER A CA 1
ATOM 958 C C . SER A 1 117 ? -0.375 7.5 -0.563 1 90.88 117 SER A C 1
ATOM 960 O O . SER A 1 117 ? 0.208 8.141 0.313 1 90.88 117 SER A O 1
ATOM 962 N N . ASN A 1 118 ? -1.424 6.695 -0.396 1 93.75 118 ASN A N 1
ATOM 963 C CA . ASN A 1 118 ? -2.1 6.852 0.887 1 93.75 118 ASN A CA 1
ATOM 964 C C . ASN A 1 118 ? -2.264 5.512 1.602 1 93.75 118 ASN A C 1
ATOM 966 O O . ASN A 1 118 ? -2.742 5.465 2.736 1 93.75 118 ASN A O 1
ATOM 970 N N . GLY A 1 119 ? -1.86 4.492 0.94 1 95.31 119 GLY A N 1
ATOM 971 C CA . GLY A 1 119 ? -2.025 3.188 1.562 1 95.31 119 GLY A CA 1
ATOM 972 C C . GLY A 1 119 ? -3.426 2.627 1.411 1 95.31 119 GLY A C 1
ATOM 973 O O . GLY A 1 119 ? -4.027 2.723 0.339 1 95.31 119 GLY A O 1
ATOM 974 N N . VAL A 1 120 ? -3.916 2.021 2.438 1 97.88 120 VAL A N 1
ATOM 975 C CA . VAL A 1 120 ? -5.227 1.383 2.41 1 97.88 120 VAL A CA 1
ATOM 976 C C . VAL A 1 120 ? -6.309 2.408 2.742 1 97.88 120 VAL A C 1
ATOM 978 O O . VAL A 1 120 ? -6.336 2.955 3.848 1 97.88 120 VAL A O 1
ATOM 981 N N . MET A 1 121 ? -7.188 2.568 1.773 1 97.88 12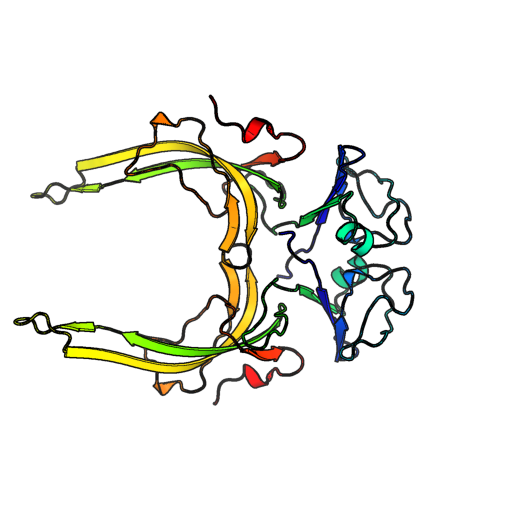1 MET A N 1
ATOM 982 C CA . MET A 1 121 ? -8.188 3.621 1.894 1 97.88 121 MET A CA 1
ATOM 983 C C . MET A 1 121 ? -9.586 3.072 1.627 1 97.88 121 MET A C 1
ATOM 985 O O . MET A 1 121 ? -9.742 2.068 0.929 1 97.88 121 MET A O 1
ATOM 989 N N . MET A 1 122 ? -10.477 3.736 2.289 1 98 122 MET A N 1
ATOM 990 C CA . MET A 1 122 ? -11.891 3.58 1.935 1 98 122 MET A CA 1
ATOM 991 C C . MET A 1 122 ? -12.328 4.664 0.958 1 98 122 MET A C 1
ATOM 993 O O . MET A 1 122 ? -12.094 5.852 1.194 1 98 122 MET A O 1
ATOM 997 N N . THR A 1 123 ? -12.914 4.25 -0.135 1 96.88 123 THR A N 1
ATOM 998 C CA . THR A 1 123 ? -13.375 5.18 -1.16 1 96.88 123 THR A CA 1
ATOM 999 C C . THR A 1 123 ? -14.844 4.922 -1.503 1 96.88 123 THR A C 1
ATOM 1001 O O . THR A 1 123 ? -15.445 3.975 -0.995 1 96.88 123 THR A O 1
ATOM 1004 N N . ASN A 1 124 ? -15.406 5.895 -2.369 1 96.19 124 ASN A N 1
ATOM 1005 C CA . ASN A 1 124 ? -16.828 5.805 -2.697 1 96.19 124 ASN A CA 1
ATOM 1006 C C . ASN A 1 124 ? -17.688 5.734 -1.439 1 96.19 124 ASN A C 1
ATOM 1008 O O . ASN A 1 124 ? -18.547 4.855 -1.315 1 96.19 124 ASN A O 1
ATOM 1012 N N . ILE A 1 125 ? -17.484 6.656 -0.594 1 97.81 125 ILE A N 1
ATOM 1013 C CA . ILE A 1 125 ? -18.047 6.598 0.747 1 97.81 125 ILE A CA 1
ATOM 1014 C C . ILE A 1 125 ? -19.484 7.113 0.717 1 97.81 125 ILE A C 1
ATOM 1016 O O . ILE A 1 125 ? -19.766 8.148 0.115 1 97.81 125 ILE A O 1
ATOM 1020 N N . ILE A 1 126 ? -20.328 6.375 1.36 1 97.5 126 ILE A N 1
ATOM 1021 C CA . ILE A 1 126 ? -21.703 6.793 1.6 1 97.5 126 ILE A CA 1
ATOM 1022 C C . ILE A 1 126 ? -22 6.758 3.096 1 97.5 126 ILE A C 1
ATOM 1024 O O . ILE A 1 126 ? -21.156 6.328 3.893 1 97.5 126 ILE A O 1
ATOM 1028 N N . THR A 1 127 ? -23.172 7.277 3.482 1 97.25 127 THR A N 1
ATOM 1029 C CA . THR A 1 127 ? -23.562 7.281 4.887 1 97.25 127 THR A CA 1
ATOM 1030 C C . THR A 1 127 ? -24.984 6.75 5.047 1 97.25 127 THR A C 1
ATOM 1032 O O . THR A 1 127 ? -25.797 6.812 4.113 1 97.25 127 THR A O 1
ATOM 1035 N N . ASP A 1 128 ? -25.203 6.195 6.168 1 95.06 128 ASP A N 1
ATOM 1036 C CA . ASP A 1 128 ? -26.547 5.727 6.473 1 95.06 128 ASP A CA 1
ATOM 1037 C C . ASP A 1 128 ? -27.453 6.887 6.879 1 95.06 128 ASP A C 1
ATOM 1039 O O . ASP A 1 128 ? -28.672 6.75 6.887 1 95.06 128 ASP A O 1
ATOM 1043 N N . ASP A 1 129 ? -26.891 8.023 7.254 1 95.44 129 ASP A N 1
ATOM 1044 C CA . ASP A 1 129 ? -27.656 9.188 7.676 1 95.44 129 ASP A CA 1
ATOM 1045 C C . ASP A 1 129 ? -27.125 10.461 7.031 1 95.44 129 ASP A C 1
ATOM 1047 O O . ASP A 1 129 ? -26.406 11.234 7.668 1 95.44 129 ASP A O 1
ATOM 1051 N N . PRO A 1 130 ? -27.562 10.75 5.875 1 94.81 130 PRO A N 1
ATOM 1052 C CA . PRO A 1 130 ? -27.047 11.922 5.152 1 94.81 130 PRO A CA 1
ATOM 1053 C C . PRO A 1 130 ? -27.375 13.234 5.859 1 94.81 130 PRO A C 1
ATOM 1055 O O . PRO A 1 130 ? -26.656 14.227 5.68 1 94.81 130 PRO A O 1
ATOM 1058 N N . ASP A 1 131 ? -28.406 13.289 6.668 1 95.38 131 ASP A N 1
ATOM 1059 C CA . ASP A 1 131 ? -28.828 14.523 7.32 1 95.38 131 ASP A CA 1
ATOM 1060 C C . ASP A 1 131 ? -27.828 14.953 8.391 1 95.38 131 ASP A C 1
ATOM 1062 O O . ASP A 1 131 ? -27.859 16.094 8.852 1 95.38 131 ASP A O 1
ATOM 1066 N N . MET A 1 132 ? -27.031 13.969 8.75 1 95.69 132 MET A N 1
ATOM 1067 C CA . MET A 1 132 ? -26.047 14.281 9.766 1 95.69 132 MET A CA 1
ATOM 1068 C C . MET A 1 132 ? -24.891 15.078 9.172 1 95.69 132 MET A C 1
ATOM 1070 O O . MET A 1 132 ? -24.047 15.602 9.906 1 95.69 132 MET A O 1
ATOM 1074 N N . PHE A 1 133 ? -24.891 15.219 7.902 1 95.62 133 PHE A N 1
ATOM 1075 C CA . PHE A 1 133 ? -23.844 15.953 7.215 1 95.62 133 PHE A CA 1
ATOM 1076 C C . PHE A 1 133 ? -24.406 17.172 6.5 1 95.62 133 PHE A C 1
ATOM 1078 O O . PHE A 1 133 ? -25.625 17.281 6.32 1 95.62 133 PHE A O 1
ATOM 1085 N N . CYS A 1 134 ? -23.516 18.109 6.242 1 94.19 134 CYS A N 1
ATOM 1086 C CA . CYS A 1 134 ? -23.922 19.328 5.547 1 94.19 134 CYS A CA 1
ATOM 1087 C C . CYS A 1 134 ? -22.812 19.812 4.617 1 94.19 134 CYS A C 1
ATOM 1089 O O . CYS A 1 134 ? -21.797 19.141 4.461 1 94.19 134 CYS A O 1
ATOM 1091 N N . LYS A 1 135 ? -23 20.922 3.971 1 94.12 135 LYS A N 1
ATOM 1092 C CA . LYS A 1 135 ? -22.031 21.453 3.004 1 94.12 135 LYS A CA 1
ATOM 1093 C C . LYS A 1 135 ? -20.703 21.781 3.674 1 94.12 135 LYS A C 1
ATOM 1095 O O . LYS A 1 135 ? -19.641 21.516 3.105 1 94.12 135 LYS A O 1
ATOM 1100 N N . LYS A 1 136 ? -20.797 22.375 4.883 1 93.62 136 LYS A N 1
ATOM 1101 C CA . LYS A 1 136 ? -19.594 22.766 5.621 1 93.62 136 LYS A CA 1
ATOM 1102 C C . LYS A 1 136 ? -18.844 21.547 6.145 1 93.62 136 LYS A C 1
ATOM 1104 O O . LYS A 1 136 ? -17.609 21.547 6.219 1 93.62 136 LYS A O 1
ATOM 1109 N N . TYR A 1 137 ? -19.641 20.531 6.469 1 94.12 137 TYR A N 1
ATOM 1110 C CA . TYR A 1 137 ? -19.109 19.281 6.996 1 94.12 137 TYR A CA 1
ATOM 1111 C C . TYR A 1 137 ? -19.656 18.078 6.227 1 94.12 137 TYR A C 1
ATOM 1113 O O . TYR A 1 137 ? -20.469 17.328 6.754 1 94.12 137 TYR A O 1
ATOM 1121 N N . PRO A 1 138 ? -19.125 17.906 5.062 1 95.69 138 PRO A N 1
ATOM 1122 C CA . PRO A 1 138 ? -19.672 16.859 4.18 1 95.69 138 PRO A CA 1
ATOM 1123 C C . PRO A 1 138 ? -19.172 15.469 4.543 1 95.69 138 PRO A C 1
ATOM 1125 O O . PRO A 1 138 ? -18.25 15.328 5.34 1 95.69 138 PRO A O 1
ATOM 1128 N N . VAL A 1 139 ? -19.828 14.438 3.932 1 96.31 139 VAL A N 1
ATOM 1129 C CA . VAL A 1 139 ? -19.312 13.07 3.996 1 96.31 139 VAL A CA 1
ATOM 1130 C C . VAL A 1 139 ? -17.891 13.023 3.436 1 96.31 139 VAL A C 1
ATOM 1132 O O . VAL A 1 139 ? -17.625 13.578 2.367 1 96.31 139 VAL A O 1
ATOM 1135 N N . PRO A 1 140 ? -17.062 12.398 4.191 1 96.31 140 PRO A N 1
ATOM 1136 C CA . PRO A 1 140 ? -15.703 12.352 3.664 1 96.31 140 PRO A CA 1
ATOM 1137 C C . PRO A 1 140 ? -15.609 11.609 2.334 1 96.31 140 PRO A C 1
ATOM 1139 O O . PRO A 1 140 ? -16.328 10.625 2.121 1 96.31 140 PRO A O 1
ATOM 1142 N N . LYS A 1 141 ? -14.711 12.094 1.475 1 95.56 141 LYS A N 1
A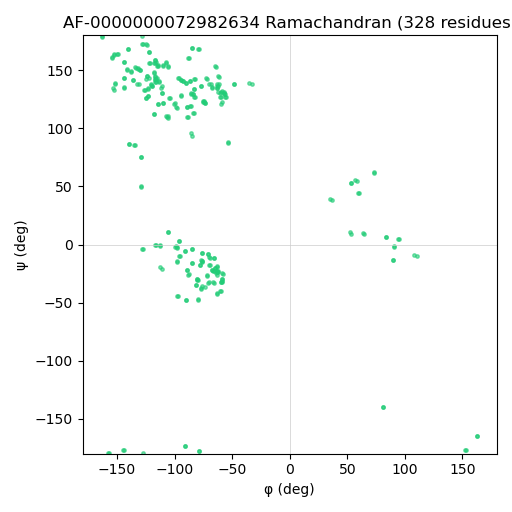TOM 1143 C CA . LYS A 1 141 ? -14.516 11.453 0.18 1 95.56 141 LYS A CA 1
ATOM 1144 C C . LYS A 1 141 ? -13.617 10.227 0.307 1 95.56 141 LYS A C 1
ATOM 1146 O O . LYS A 1 141 ? -13.695 9.305 -0.506 1 95.56 141 LYS A O 1
ATOM 1151 N N . ARG A 1 142 ? -12.766 10.242 1.196 1 96.12 142 ARG A N 1
ATOM 1152 C CA . ARG A 1 142 ? -11.859 9.141 1.498 1 96.12 142 ARG A CA 1
ATOM 1153 C C . ARG A 1 142 ? -11.609 9.031 2.998 1 96.12 142 ARG A C 1
ATOM 1155 O O . ARG A 1 142 ? -11.781 10.008 3.732 1 96.12 142 ARG A O 1
ATOM 1162 N N . TRP A 1 143 ? -11.219 7.852 3.385 1 96.75 143 TRP A N 1
ATOM 1163 C CA . TRP A 1 143 ? -10.992 7.551 4.793 1 96.75 143 TRP A CA 1
ATOM 1164 C C . TRP A 1 143 ? -9.977 6.426 4.957 1 96.75 143 TRP A C 1
ATOM 1166 O O . TRP A 1 143 ? -10.039 5.422 4.246 1 96.75 143 TRP A O 1
ATOM 1176 N N . HIS A 1 144 ? -9.023 6.641 5.887 1 97.38 144 HIS A N 1
ATOM 1177 C CA . HIS A 1 144 ? -8.055 5.578 6.133 1 97.38 144 HIS A CA 1
ATOM 1178 C C . HIS A 1 144 ? -8.719 4.363 6.781 1 97.38 144 HIS A C 1
ATOM 1180 O O . HIS A 1 144 ? -9.484 4.508 7.738 1 97.38 144 HIS A O 1
ATOM 1186 N N . VAL A 1 145 ? -8.336 3.268 6.219 1 97.94 145 VAL A N 1
ATOM 1187 C CA . VAL A 1 145 ? -8.859 2.035 6.797 1 97.94 145 VAL A CA 1
ATOM 1188 C C . VAL A 1 145 ? -8.023 1.639 8.016 1 97.94 145 VAL A C 1
ATOM 1190 O O . VAL A 1 145 ? -6.793 1.586 7.938 1 97.94 145 VAL A O 1
ATOM 1193 N N . THR A 1 146 ? -8.727 1.431 9.133 1 95.81 146 THR A N 1
ATOM 1194 C CA . THR A 1 146 ? -8.078 1 10.367 1 95.81 146 THR A CA 1
ATOM 1195 C C . THR A 1 146 ? -8.766 -0.236 10.938 1 95.81 146 THR A C 1
ATOM 1197 O O . THR A 1 146 ? -9.734 -0.739 10.359 1 95.81 146 THR A O 1
ATOM 1200 N N . HIS A 1 147 ? -8.211 -0.648 12.023 1 95.69 147 HIS A N 1
ATOM 1201 C CA . HIS A 1 147 ? -8.711 -1.871 12.633 1 95.69 147 HIS A CA 1
ATOM 1202 C C . HIS A 1 147 ? -10.094 -1.657 13.242 1 95.69 147 HIS A C 1
ATOM 1204 O O . HIS A 1 147 ? -10.781 -2.621 13.602 1 95.69 147 HIS A O 1
ATOM 1210 N N . ASP A 1 148 ? -10.586 -0.398 13.289 1 96.31 148 ASP A N 1
ATOM 1211 C CA . ASP A 1 148 ? -11.859 -0.098 13.93 1 96.31 148 ASP A CA 1
ATOM 1212 C C . ASP A 1 148 ? -13.023 -0.322 12.969 1 96.31 148 ASP A C 1
ATOM 1214 O O . ASP A 1 148 ? -14.188 -0.253 13.367 1 96.31 148 ASP A O 1
ATOM 1218 N N . CYS A 1 149 ? -12.734 -0.637 11.812 1 97.81 149 CYS A N 1
ATOM 1219 C CA . CYS A 1 149 ? -13.805 -0.823 10.836 1 97.81 149 CYS A CA 1
ATOM 1220 C C . CYS A 1 149 ? -14.367 -2.236 10.914 1 97.81 149 CYS A C 1
ATOM 1222 O O . CYS A 1 149 ? -13.852 -3.078 11.648 1 97.81 149 CYS A O 1
ATOM 1224 N N . GLU A 1 150 ? -15.484 -2.42 10.234 1 98.62 150 GLU A N 1
ATOM 1225 C CA . GLU A 1 150 ? -16.109 -3.727 10.078 1 98.62 150 GLU A CA 1
ATOM 1226 C C . GLU A 1 150 ? -16.312 -4.07 8.609 1 98.62 150 GLU A C 1
ATOM 1228 O O . GLU A 1 150 ? -16.922 -3.297 7.859 1 98.62 150 GLU A O 1
ATOM 1233 N N . VAL A 1 151 ? -15.797 -5.215 8.258 1 98.81 151 VAL A N 1
ATOM 1234 C CA . VAL A 1 151 ? -16.078 -5.703 6.91 1 98.81 151 VAL A CA 1
ATOM 1235 C C . VAL A 1 151 ? -17.531 -6.195 6.832 1 98.81 151 VAL A C 1
ATOM 1237 O O . VAL A 1 151 ? -17.922 -7.109 7.562 1 98.81 151 VAL A O 1
ATOM 1240 N N . ILE A 1 152 ? -18.281 -5.574 5.898 1 98.5 152 ILE A N 1
ATOM 1241 C CA . ILE A 1 152 ? -19.703 -5.93 5.871 1 98.5 152 ILE A CA 1
ATOM 1242 C C . ILE A 1 152 ? -20.047 -6.586 4.539 1 98.5 152 ILE A C 1
ATOM 1244 O O . ILE A 1 152 ? -21.188 -6.969 4.301 1 98.5 152 ILE A O 1
ATOM 1248 N N . GLY A 1 153 ? -19.172 -6.746 3.637 1 98.19 153 GLY A N 1
ATOM 1249 C CA . GLY A 1 153 ? -19.359 -7.348 2.328 1 98.19 153 GLY A CA 1
ATOM 1250 C C . GLY A 1 153 ? -18.25 -7.016 1.349 1 98.19 153 GLY A C 1
ATOM 1251 O O . GLY A 1 153 ? -17.141 -6.652 1.756 1 98.19 153 GLY A O 1
ATOM 1252 N N . ASN A 1 154 ? -18.531 -7.277 0.095 1 98 154 ASN A N 1
ATOM 1253 C CA . ASN A 1 154 ? -17.609 -6.93 -0.979 1 98 154 ASN A CA 1
ATOM 1254 C C . ASN A 1 154 ? -18.344 -6.406 -2.207 1 98 154 ASN A C 1
ATOM 1256 O O . ASN A 1 154 ? -19.562 -6.516 -2.293 1 98 154 ASN A O 1
ATOM 1260 N N . ILE A 1 155 ? -17.656 -5.859 -3.111 1 97.56 155 ILE A N 1
ATOM 1261 C CA . ILE A 1 155 ? -18.266 -5.082 -4.191 1 97.56 155 ILE A CA 1
ATOM 1262 C C . ILE A 1 155 ? -18.875 -6.023 -5.227 1 97.56 155 ILE A C 1
ATOM 1264 O O . ILE A 1 155 ? -19.656 -5.598 -6.074 1 97.56 155 ILE A O 1
ATOM 1268 N N . PHE A 1 156 ? -18.578 -7.242 -5.191 1 97.38 156 PHE A N 1
ATOM 1269 C CA . PHE A 1 156 ? -19.109 -8.164 -6.199 1 97.38 156 PHE A CA 1
ATOM 1270 C C . PHE A 1 156 ? -20.328 -8.898 -5.68 1 97.38 156 PHE A C 1
ATOM 1272 O O . PHE A 1 156 ? -21.344 -9.008 -6.379 1 97.38 156 PHE A O 1
ATOM 1279 N N . GLU A 1 157 ? -20.234 -9.344 -4.488 1 96.88 157 GLU A N 1
ATOM 1280 C CA . GLU A 1 157 ? -21.328 -10.133 -3.932 1 96.88 157 GLU A CA 1
ATOM 1281 C C . GLU A 1 157 ? -22.375 -9.242 -3.273 1 96.88 157 GLU A C 1
ATOM 1283 O O . GLU A 1 157 ? -23.547 -9.625 -3.15 1 96.88 157 GLU A O 1
ATOM 1288 N N . ASN A 1 158 ? -21.984 -8.031 -2.803 1 96.94 158 ASN A N 1
ATOM 1289 C CA . ASN A 1 158 ? -22.875 -7.137 -2.084 1 96.94 158 ASN A CA 1
ATOM 1290 C C . ASN A 1 158 ? -22.859 -5.73 -2.674 1 96.94 158 ASN A C 1
ATOM 1292 O O . ASN A 1 158 ? -22.672 -4.75 -1.946 1 96.94 158 ASN A O 1
ATOM 1296 N N . PRO A 1 159 ? -23 -5.559 -3.938 1 94.94 159 PRO A N 1
ATOM 1297 C CA . PRO A 1 159 ? -22.938 -4.223 -4.535 1 94.94 159 PRO A CA 1
ATOM 1298 C C . PRO A 1 159 ? -23.984 -3.273 -3.955 1 94.94 159 PRO A C 1
ATOM 1300 O O . PRO A 1 159 ? -23.781 -2.057 -3.951 1 94.94 159 PRO A O 1
ATOM 1303 N N . GLU A 1 160 ? -25.016 -3.713 -3.467 1 95.25 160 GLU A N 1
ATOM 1304 C CA . GLU A 1 160 ? -26.125 -2.91 -2.941 1 95.25 160 GLU A CA 1
ATOM 1305 C C . GLU A 1 160 ? -25.688 -2.125 -1.706 1 95.25 160 GLU A C 1
ATOM 1307 O O . GLU A 1 160 ? -26.312 -1.123 -1.353 1 95.25 160 GLU A O 1
ATOM 1312 N N . LEU A 1 161 ? -24.672 -2.596 -1.078 1 96 161 LEU A N 1
ATOM 1313 C CA . LEU A 1 161 ? -24.203 -1.947 0.14 1 96 161 LEU A CA 1
ATOM 1314 C C . LEU A 1 161 ? -23.625 -0.573 -0.169 1 96 161 LEU A C 1
ATOM 1316 O O . LEU A 1 161 ? -23.469 0.259 0.729 1 96 161 LEU A O 1
ATOM 1320 N N . LEU A 1 162 ? -23.234 -0.378 -1.399 1 94.25 162 LEU A N 1
ATOM 1321 C CA . LEU A 1 162 ? -22.656 0.898 -1.788 1 94.25 162 LEU A CA 1
ATOM 1322 C C . LEU A 1 162 ? -23.688 1.797 -2.455 1 94.25 162 LEU A C 1
ATOM 1324 O O . LEU A 1 162 ? -23.359 2.883 -2.938 1 94.25 162 LEU A O 1
ATOM 1328 N N . GLU A 1 163 ? -24.844 1.258 -2.586 1 87.06 163 GLU A N 1
ATOM 1329 C CA . GLU A 1 163 ? -25.922 2.055 -3.166 1 87.06 163 GLU A CA 1
ATOM 1330 C C . GLU A 1 163 ? -26.625 2.891 -2.1 1 87.06 163 GLU A C 1
ATOM 1332 O O . GLU A 1 163 ? -26.812 2.434 -0.97 1 87.06 163 GLU A O 1
ATOM 1337 N N . GLY A 1 164 ? -26.312 4.152 -1.867 1 65.44 164 GLY A N 1
ATOM 1338 C CA . GLY A 1 164 ? -26.938 5.066 -0.921 1 65.44 164 GLY A CA 1
ATOM 1339 C C . GLY A 1 164 ? -28.438 4.852 -0.78 1 65.44 164 GLY A C 1
ATOM 1340 O O . GLY A 1 164 ? -29.062 4.262 -1.656 1 65.44 164 GLY A O 1
ATOM 1341 N N . LYS A 1 165 ? -28.969 4.922 0.519 1 54.47 165 LYS A N 1
ATOM 1342 C CA . LYS A 1 165 ? -30.422 4.984 0.643 1 54.47 165 LYS A CA 1
ATOM 1343 C C . LYS A 1 165 ? -31 6.121 -0.197 1 54.47 165 LYS A C 1
ATOM 1345 O O . LYS A 1 165 ? -30.516 7.258 -0.117 1 54.47 165 LYS A O 1
ATOM 1350 N N . GLN A 1 166 ? -31.297 5.82 -1.545 1 41.78 166 GLN A N 1
ATOM 1351 C CA . GLN A 1 166 ? -32.188 6.816 -2.148 1 41.78 166 GLN A CA 1
ATOM 1352 C C . GLN A 1 166 ? -33.375 7.121 -1.24 1 41.78 166 GLN A C 1
ATOM 1354 O O . GLN A 1 166 ? -33.844 6.246 -0.512 1 41.78 166 GLN A O 1
ATOM 1359 N N . MET B 1 1 ? -7.43 2.523 -14.086 1 53.53 1 MET B N 1
ATOM 1360 C CA . MET B 1 1 ? -6.426 1.572 -14.555 1 53.53 1 MET B CA 1
ATOM 1361 C C . MET B 1 1 ? -6.156 0.5 -13.5 1 53.53 1 MET B C 1
ATOM 1363 O O . MET B 1 1 ? -6.25 0.764 -12.305 1 53.53 1 MET B O 1
ATOM 1367 N N . LYS B 1 2 ? -5.875 -0.773 -13.969 1 71.19 2 LYS B N 1
ATOM 1368 C CA . LYS B 1 2 ? -5.578 -1.915 -13.102 1 71.19 2 LYS B CA 1
ATOM 1369 C C . LYS B 1 2 ? -4.18 -1.809 -12.516 1 71.19 2 LYS B C 1
ATOM 1371 O O . LYS B 1 2 ? -3.219 -1.506 -13.227 1 71.19 2 LYS B O 1
ATOM 1376 N N . ARG B 1 3 ? -4.059 -1.825 -11.203 1 82.75 3 ARG B N 1
ATOM 1377 C CA . ARG B 1 3 ? -2.77 -1.819 -10.516 1 82.75 3 ARG B CA 1
ATOM 1378 C C . ARG B 1 3 ? -1.896 -2.979 -10.984 1 82.75 3 ARG B C 1
ATOM 1380 O O . ARG B 1 3 ? -2.357 -4.121 -11.055 1 82.75 3 ARG B O 1
ATOM 1387 N N . GLU B 1 4 ? -0.662 -2.594 -11.398 1 91 4 GLU B N 1
ATOM 1388 C CA . GLU B 1 4 ? 0.278 -3.639 -11.797 1 91 4 GLU B CA 1
ATOM 1389 C C . GLU B 1 4 ? 0.852 -4.359 -10.578 1 91 4 GLU B C 1
ATOM 1391 O O . GLU B 1 4 ? 1.434 -3.725 -9.695 1 91 4 GLU B O 1
ATOM 1396 N N . ILE B 1 5 ? 0.688 -5.684 -10.531 1 94.81 5 ILE B N 1
ATOM 1397 C CA . ILE B 1 5 ? 1.21 -6.504 -9.445 1 94.81 5 ILE B CA 1
ATOM 1398 C C . ILE B 1 5 ? 2.424 -7.293 -9.938 1 94.81 5 ILE B C 1
ATOM 1400 O O . ILE B 1 5 ? 2.297 -8.18 -10.781 1 94.81 5 ILE B O 1
ATOM 1404 N N . LYS B 1 6 ? 3.549 -6.938 -9.484 1 95.44 6 LYS B N 1
ATOM 1405 C CA . LYS B 1 6 ? 4.824 -7.539 -9.859 1 95.44 6 LYS B CA 1
ATOM 1406 C C . LYS B 1 6 ? 5.75 -7.664 -8.656 1 95.44 6 LYS B C 1
ATOM 1408 O O . LYS B 1 6 ? 5.695 -6.844 -7.734 1 95.44 6 LYS B O 1
ATOM 1413 N N . PHE B 1 7 ? 6.617 -8.688 -8.695 1 97.38 7 PHE B N 1
ATOM 1414 C CA . PHE B 1 7 ? 7.52 -8.922 -7.574 1 97.38 7 PHE B CA 1
ATOM 1415 C C . PHE B 1 7 ? 8.922 -9.266 -8.07 1 97.38 7 PHE B C 1
ATOM 1417 O O . PHE B 1 7 ? 9.078 -9.844 -9.141 1 97.38 7 PHE B O 1
ATOM 1424 N N . ARG B 1 8 ? 9.82 -8.875 -7.277 1 97.94 8 ARG B N 1
ATOM 1425 C CA . ARG B 1 8 ? 11.164 -9.43 -7.34 1 97.94 8 ARG B CA 1
ATOM 1426 C C . ARG B 1 8 ? 11.562 -10.047 -6.004 1 97.94 8 ARG B C 1
ATOM 1428 O O . ARG B 1 8 ? 10.891 -9.844 -4.996 1 97.94 8 ARG B O 1
ATOM 1435 N N . VAL B 1 9 ? 12.625 -10.828 -6.055 1 97.75 9 VAL B N 1
ATOM 1436 C CA . VAL B 1 9 ? 13.109 -11.383 -4.797 1 97.75 9 VAL B CA 1
ATOM 1437 C C . VAL B 1 9 ? 14.633 -11.273 -4.734 1 97.75 9 VAL B C 1
ATOM 1439 O O . VAL B 1 9 ? 15.312 -11.375 -5.762 1 97.75 9 VAL B O 1
ATOM 1442 N N . TRP B 1 10 ? 15.133 -10.977 -3.559 1 97.88 10 TRP B N 1
ATOM 1443 C CA . TRP B 1 10 ? 16.547 -11.117 -3.279 1 97.88 10 TRP B CA 1
ATOM 1444 C C . TRP B 1 10 ? 16.875 -12.516 -2.766 1 97.88 10 TRP B C 1
ATOM 1446 O O . TRP B 1 10 ? 16.312 -12.953 -1.758 1 97.88 10 TRP B O 1
ATOM 1456 N N . ASP B 1 11 ? 17.688 -13.195 -3.51 1 97.06 11 ASP B N 1
ATOM 1457 C CA . ASP B 1 11 ? 18.188 -14.508 -3.08 1 97.06 11 ASP B CA 1
ATOM 1458 C C . ASP B 1 11 ? 19.391 -14.359 -2.146 1 97.06 11 ASP B C 1
ATOM 1460 O O . ASP B 1 11 ? 20.484 -14.008 -2.586 1 97.06 11 ASP B O 1
ATOM 1464 N N . LYS B 1 12 ? 19.219 -14.727 -0.904 1 96.75 12 LYS B N 1
ATOM 1465 C CA . LYS B 1 12 ? 20.266 -14.547 0.103 1 96.75 12 LYS B CA 1
ATOM 1466 C C . LYS B 1 12 ? 21.422 -15.523 -0.112 1 96.75 12 LYS B C 1
ATOM 1468 O O . LYS B 1 12 ? 22.547 -15.266 0.317 1 96.75 12 LYS B O 1
ATOM 1473 N N . VAL B 1 13 ? 21.172 -16.609 -0.688 1 95.62 13 VAL B N 1
ATOM 1474 C CA . VAL B 1 13 ? 22.172 -17.641 -0.884 1 95.62 13 VAL B CA 1
ATOM 1475 C C . VAL B 1 13 ? 23.062 -17.281 -2.07 1 95.62 13 VAL B C 1
ATOM 1477 O O . VAL B 1 13 ? 24.297 -17.25 -1.946 1 95.62 13 VAL B O 1
ATOM 1480 N N . TYR B 1 14 ? 22.469 -16.922 -3.129 1 94.62 14 TYR B N 1
ATOM 1481 C CA . TYR B 1 14 ? 23.25 -16.625 -4.332 1 94.62 14 TYR B CA 1
ATOM 1482 C C . TYR B 1 14 ? 23.531 -15.133 -4.449 1 94.62 14 TYR B C 1
ATOM 1484 O O . TYR B 1 14 ? 24.25 -14.695 -5.352 1 94.62 14 TYR B O 1
ATOM 1492 N N . GLU B 1 15 ? 22.875 -14.375 -3.607 1 96.31 15 GLU B N 1
ATOM 1493 C CA . GLU B 1 15 ? 23.078 -12.93 -3.523 1 96.31 15 GLU B CA 1
ATOM 1494 C C . GLU B 1 15 ? 22.797 -12.258 -4.867 1 96.31 15 GLU B C 1
ATOM 1496 O O . GLU B 1 15 ? 23.641 -11.5 -5.367 1 96.31 15 GLU B O 1
ATOM 1501 N N . CYS B 1 16 ? 21.641 -12.5 -5.375 1 96.69 16 CYS B N 1
ATOM 1502 C CA . CYS B 1 16 ? 21.203 -11.883 -6.617 1 96.69 16 CYS B CA 1
ATOM 1503 C C . CYS B 1 16 ? 19.688 -11.688 -6.613 1 96.69 16 CYS B C 1
ATOM 1505 O O . CYS B 1 16 ? 18.984 -12.289 -5.801 1 96.69 16 CYS B O 1
ATOM 1507 N N . TYR B 1 17 ? 19.297 -10.859 -7.516 1 97.25 17 TYR B N 1
ATOM 1508 C CA . TYR B 1 17 ? 17.859 -10.633 -7.648 1 97.25 17 TYR B CA 1
ATOM 1509 C C . TYR B 1 17 ? 17.25 -11.539 -8.719 1 97.25 17 TYR B C 1
ATOM 1511 O O . TYR B 1 17 ? 17.875 -11.789 -9.75 1 97.25 17 TYR B O 1
ATOM 1519 N N . LEU B 1 18 ? 16.094 -12 -8.43 1 96.5 18 LEU B N 1
ATOM 1520 C CA . LEU B 1 18 ? 15.227 -12.633 -9.406 1 96.5 18 LEU B CA 1
ATOM 1521 C C . LEU B 1 18 ? 13.977 -11.797 -9.641 1 96.5 18 LEU B C 1
ATOM 1523 O O . LEU B 1 18 ? 13.398 -11.25 -8.695 1 96.5 18 LEU B O 1
ATOM 1527 N N . TYR B 1 19 ? 13.555 -11.727 -10.891 1 96.25 19 TYR B N 1
ATOM 1528 C CA . TYR B 1 19 ? 12.43 -10.875 -11.266 1 96.25 19 TYR B CA 1
ATOM 1529 C C . TYR B 1 19 ? 11.281 -11.703 -11.828 1 96.25 19 TYR B C 1
ATOM 1531 O O . TYR B 1 19 ? 11.484 -12.836 -12.258 1 96.25 19 TYR B O 1
ATOM 1539 N N . ASP B 1 20 ? 10.047 -11.102 -11.719 1 95.12 20 ASP B N 1
ATOM 1540 C CA . ASP B 1 20 ? 8.82 -11.688 -12.258 1 95.12 20 ASP B CA 1
ATOM 1541 C C . ASP B 1 20 ? 8.547 -13.055 -11.625 1 95.12 20 ASP B C 1
ATOM 1543 O O . ASP B 1 20 ? 8.148 -13.992 -12.312 1 95.12 20 ASP B O 1
ATOM 1547 N N . VAL B 1 21 ? 8.703 -13.102 -10.375 1 94.38 21 VAL B N 1
ATOM 1548 C CA . VAL B 1 21 ? 8.625 -14.383 -9.68 1 94.38 21 VAL B CA 1
ATOM 1549 C C . VAL B 1 21 ? 7.168 -14.82 -9.562 1 94.38 21 VAL B C 1
ATOM 1551 O O . VAL B 1 21 ? 6.879 -15.992 -9.297 1 94.38 21 VAL B O 1
ATOM 1554 N N . GLN B 1 22 ? 6.242 -13.906 -9.797 1 92.31 22 GLN B N 1
ATOM 1555 C CA . GLN B 1 22 ? 4.832 -14.273 -9.82 1 92.31 22 GLN B CA 1
ATOM 1556 C C . GLN B 1 22 ? 4.523 -15.203 -10.984 1 92.31 22 GLN B C 1
ATOM 1558 O O . GLN B 1 22 ? 3.457 -15.82 -11.031 1 92.31 22 GLN B O 1
ATOM 1563 N N . ASN B 1 23 ? 5.461 -15.328 -11.891 1 90.56 23 ASN B N 1
ATOM 1564 C CA . ASN B 1 23 ? 5.289 -16.188 -13.055 1 90.56 23 ASN B CA 1
ATOM 1565 C C . ASN B 1 23 ? 5.793 -17.594 -12.797 1 90.56 23 ASN B C 1
ATOM 1567 O O . ASN B 1 23 ? 5.664 -18.484 -13.648 1 90.56 23 ASN B O 1
ATOM 1571 N N . ALA B 1 24 ? 6.371 -17.781 -11.695 1 89.06 24 ALA B N 1
ATOM 1572 C CA . ALA B 1 24 ? 6.988 -19.078 -11.414 1 89.06 24 ALA B CA 1
ATOM 1573 C C . ALA B 1 24 ? 5.973 -20.203 -11.547 1 89.06 24 ALA B C 1
ATOM 1575 O O . ALA B 1 24 ? 4.852 -20.109 -11.039 1 89.06 24 ALA B O 1
ATOM 1576 N N . TYR B 1 25 ? 6.473 -21.172 -12.352 1 83.62 25 TYR B N 1
ATOM 1577 C CA . TYR B 1 25 ? 5.691 -22.391 -12.586 1 83.62 25 TYR B CA 1
ATOM 1578 C C . TYR B 1 25 ? 6.594 -23.609 -12.703 1 83.62 25 TYR B C 1
ATOM 1580 O O . TYR B 1 25 ? 7.535 -23.625 -13.5 1 83.62 25 TYR B O 1
ATOM 1588 N N . ASP B 1 26 ? 6.203 -24.719 -12.039 1 75.31 26 ASP B N 1
ATOM 1589 C CA . ASP B 1 26 ? 6.816 -26.031 -12.164 1 75.31 26 ASP B CA 1
ATOM 1590 C C . ASP B 1 26 ? 8.328 -25.922 -12.344 1 75.31 26 ASP B C 1
ATOM 1592 O O . ASP B 1 26 ? 8.914 -26.641 -13.156 1 75.31 26 ASP B O 1
ATOM 1596 N N . THR B 1 27 ? 8.953 -25.047 -11.695 1 68 27 THR B N 1
ATOM 1597 C CA . THR B 1 27 ? 10.398 -24.875 -11.742 1 68 27 THR B CA 1
ATOM 1598 C C . THR B 1 27 ? 10.891 -24.734 -13.18 1 68 27 THR B C 1
ATOM 1600 O O . THR B 1 27 ? 12.062 -24.969 -13.469 1 68 27 THR B O 1
ATOM 1603 N N . LEU B 1 28 ? 9.883 -24.609 -13.992 1 66.56 28 LEU B N 1
ATOM 1604 C CA . LEU B 1 28 ? 10.242 -24.5 -15.406 1 66.56 28 LEU B CA 1
ATOM 1605 C C . LEU B 1 28 ? 11.07 -23.234 -15.656 1 66.56 28 LEU B C 1
ATOM 1607 O O . LEU B 1 28 ? 10.758 -22.172 -15.125 1 66.56 28 LEU B O 1
ATOM 1611 N N . SER B 1 29 ? 12.047 -23.391 -16.438 1 65.06 29 SER B N 1
ATOM 1612 C CA . SER B 1 29 ? 12.945 -22.312 -16.844 1 65.06 29 SER B CA 1
ATOM 1613 C C . SER B 1 29 ? 12.227 -21.297 -17.734 1 65.06 29 SER B C 1
ATOM 1615 O O . SER B 1 29 ? 11.273 -21.641 -18.422 1 65.06 29 SER B O 1
ATOM 1617 N N . GLY B 1 30 ? 12.461 -19.953 -17.531 1 70.81 30 GLY B N 1
ATOM 1618 C CA . GLY B 1 30 ? 12.039 -18.875 -18.422 1 70.81 30 GLY B CA 1
ATOM 1619 C C . GLY B 1 30 ? 10.93 -18.016 -17.828 1 70.81 30 GLY B C 1
ATOM 1620 O O . GLY B 1 30 ? 10.625 -16.953 -18.359 1 70.81 30 GLY B O 1
ATOM 1621 N N . CYS B 1 31 ? 10.391 -18.469 -16.75 1 83.56 31 CYS B N 1
ATOM 1622 C CA . CYS B 1 31 ? 9.281 -17.703 -16.188 1 83.56 31 CYS B CA 1
ATOM 1623 C C . CYS B 1 31 ? 9.781 -16.656 -15.211 1 83.56 31 CYS B C 1
ATOM 1625 O O . CYS B 1 31 ? 9.086 -15.68 -14.93 1 83.56 31 CYS B O 1
ATOM 1627 N N . VAL B 1 32 ? 10.898 -16.922 -14.773 1 92.56 32 VAL B N 1
ATOM 1628 C CA . VAL B 1 32 ? 11.562 -16.016 -13.836 1 92.56 32 VAL B CA 1
ATOM 1629 C C . VAL B 1 32 ? 12.844 -15.477 -14.461 1 92.56 32 VAL B C 1
ATOM 1631 O O . VAL B 1 32 ? 13.555 -16.203 -15.156 1 92.56 32 VAL B O 1
ATOM 1634 N N . LYS B 1 33 ? 13.055 -14.172 -14.211 1 93.81 33 LYS B N 1
ATOM 1635 C CA . LYS B 1 33 ? 14.18 -13.523 -14.883 1 93.81 33 LYS B CA 1
ATOM 1636 C C . LYS B 1 33 ? 15.234 -13.086 -13.875 1 93.81 33 LYS B C 1
ATOM 1638 O O . LYS B 1 33 ? 14.93 -12.852 -12.703 1 93.81 33 LYS B O 1
ATOM 1643 N N . ASP B 1 34 ? 16.422 -13.039 -14.438 1 93.19 34 ASP B N 1
ATOM 1644 C CA . ASP B 1 34 ? 17.484 -12.43 -13.641 1 93.19 34 ASP B CA 1
ATOM 1645 C C . ASP B 1 34 ? 17.578 -10.93 -13.914 1 93.19 34 ASP B C 1
ATOM 1647 O O . ASP B 1 34 ? 16.688 -10.344 -14.547 1 93.19 34 ASP B O 1
ATOM 1651 N N . GLU B 1 35 ? 18.609 -10.305 -13.336 1 90.62 35 GLU B N 1
ATOM 1652 C CA . GLU B 1 35 ? 18.734 -8.852 -13.414 1 90.62 35 GLU B CA 1
ATOM 1653 C C . GLU B 1 35 ? 18.953 -8.383 -14.844 1 90.62 35 GLU B C 1
ATOM 1655 O O . GLU B 1 35 ? 18.719 -7.223 -15.172 1 90.62 35 GLU B O 1
ATOM 1660 N N . ASN B 1 36 ? 19.406 -9.312 -15.664 1 92.12 36 ASN B N 1
ATOM 1661 C CA . ASN B 1 36 ? 19.672 -8.969 -17.062 1 92.12 36 ASN B CA 1
ATOM 1662 C C . ASN B 1 36 ? 18.5 -9.328 -17.953 1 92.12 36 ASN B C 1
ATOM 1664 O O . ASN B 1 36 ? 18.562 -9.188 -19.172 1 92.12 36 ASN B O 1
ATOM 1668 N N . GLY B 1 37 ? 17.484 -9.797 -17.391 1 91.44 37 GLY B N 1
ATOM 1669 C CA . GLY B 1 37 ? 16.312 -10.164 -18.156 1 91.44 37 GLY B CA 1
ATOM 1670 C C . GLY B 1 37 ? 16.391 -11.555 -18.766 1 91.44 37 GLY B C 1
ATOM 1671 O O . GLY B 1 37 ? 15.57 -11.93 -19.594 1 91.44 37 GLY B O 1
ATOM 1672 N N . GLU B 1 38 ? 17.422 -12.227 -18.406 1 92.31 38 GLU B N 1
ATOM 1673 C CA . GLU B 1 38 ? 17.594 -13.586 -18.891 1 92.31 38 GLU B CA 1
ATOM 1674 C C . GLU B 1 38 ? 16.891 -14.602 -17.984 1 92.31 38 GLU B C 1
ATOM 1676 O O . GLU B 1 38 ? 16.562 -14.289 -16.844 1 92.31 38 GLU B O 1
ATOM 1681 N N . ASP B 1 39 ? 16.656 -15.773 -18.531 1 91.75 39 ASP B N 1
ATOM 1682 C CA . ASP B 1 39 ? 16 -16.812 -17.75 1 91.75 39 ASP B CA 1
ATOM 1683 C C . ASP B 1 39 ? 16.844 -17.203 -16.531 1 91.75 39 ASP B C 1
ATOM 1685 O O . ASP B 1 39 ? 18.047 -17.406 -16.656 1 91.75 39 ASP B O 1
ATOM 1689 N N . ALA B 1 40 ? 16.219 -17.234 -15.438 1 90.75 40 ALA B N 1
ATOM 1690 C CA . ALA B 1 40 ? 16.906 -17.594 -14.203 1 90.75 40 ALA B CA 1
ATOM 1691 C C . ALA B 1 40 ? 16.516 -19 -13.758 1 90.75 40 ALA B C 1
ATOM 1693 O O . ALA B 1 40 ? 15.453 -19.5 -14.117 1 90.75 40 ALA B O 1
ATOM 1694 N N . GLY B 1 41 ? 17.406 -19.578 -13.062 1 86.69 41 GLY B N 1
ATOM 1695 C CA . GLY B 1 41 ? 17.109 -20.844 -12.422 1 86.69 41 GLY B CA 1
ATOM 1696 C C . GLY B 1 41 ? 16.547 -20.688 -11.023 1 86.69 41 GLY B C 1
ATOM 1697 O O . GLY B 1 41 ? 16.984 -19.828 -10.266 1 86.69 41 GLY B O 1
ATOM 1698 N N . TYR B 1 42 ? 15.625 -21.453 -10.773 1 85.75 42 TYR B N 1
ATOM 1699 C CA . TYR B 1 42 ? 15.016 -21.469 -9.445 1 85.75 42 TYR B CA 1
ATOM 1700 C C . TYR B 1 42 ? 14.43 -22.828 -9.125 1 85.75 42 TYR B C 1
ATOM 1702 O O . TYR B 1 42 ? 14.219 -23.641 -10.031 1 85.75 42 TYR B O 1
ATOM 1710 N N . ASP B 1 43 ? 14.164 -23.078 -7.832 1 86.81 43 ASP B N 1
ATOM 1711 C CA . ASP B 1 43 ? 13.695 -24.406 -7.426 1 86.81 43 ASP B CA 1
ATOM 1712 C C . ASP B 1 43 ? 12.258 -24.359 -6.926 1 86.81 43 ASP B C 1
ATOM 1714 O O . ASP B 1 43 ? 11.664 -25.391 -6.605 1 86.81 43 ASP B O 1
ATOM 1718 N N . GLU B 1 44 ? 11.672 -23.25 -6.902 1 88.56 44 GLU B N 1
ATOM 1719 C CA . GLU B 1 44 ? 10.352 -23.094 -6.312 1 88.56 44 GLU B CA 1
ATOM 1720 C C . GLU B 1 44 ? 9.258 -23.5 -7.297 1 88.56 44 GLU B C 1
ATOM 1722 O O . GLU B 1 44 ? 9.344 -23.203 -8.492 1 88.56 44 GLU B O 1
ATOM 1727 N N . GLU B 1 45 ? 8.25 -24.094 -6.859 1 86.75 45 GLU B N 1
ATOM 1728 C CA . GLU B 1 45 ? 7.188 -24.641 -7.703 1 86.75 45 GLU B CA 1
ATOM 1729 C C . GLU B 1 45 ? 6.219 -23.547 -8.141 1 86.75 45 GLU B C 1
ATOM 1731 O O . GLU B 1 45 ? 5.57 -23.656 -9.18 1 86.75 45 GLU B O 1
ATOM 1736 N N . CYS B 1 46 ? 6.082 -22.578 -7.34 1 90.5 46 CYS B N 1
ATOM 1737 C CA . CYS B 1 46 ? 5.156 -21.484 -7.594 1 90.5 46 CYS B CA 1
ATOM 1738 C C . CYS B 1 46 ? 5.559 -20.234 -6.816 1 90.5 46 CYS B C 1
ATOM 1740 O O . CYS B 1 46 ? 6.586 -20.234 -6.133 1 90.5 46 CYS B O 1
ATOM 1742 N N . PHE B 1 47 ? 4.781 -19.234 -6.98 1 93.31 47 PHE B N 1
ATOM 1743 C CA . PHE B 1 47 ? 5.078 -17.969 -6.32 1 93.31 47 PHE B CA 1
ATOM 1744 C C . PHE B 1 47 ? 5.105 -18.141 -4.809 1 93.31 47 PHE B C 1
ATOM 1746 O O . PHE B 1 47 ? 5.973 -17.578 -4.129 1 93.31 47 PHE B O 1
ATOM 1753 N N . ALA B 1 48 ? 4.203 -18.922 -4.273 1 92.62 48 ALA B N 1
ATOM 1754 C CA . ALA B 1 48 ? 4.141 -19.141 -2.83 1 92.62 48 ALA B CA 1
ATOM 1755 C C . ALA B 1 48 ? 5.445 -19.734 -2.311 1 92.62 48 ALA B C 1
ATOM 1757 O O . ALA B 1 48 ? 5.824 -19.5 -1.16 1 92.62 48 ALA B O 1
ATOM 1758 N N . GLY B 1 49 ? 6.027 -20.484 -3.137 1 92.25 49 GLY B N 1
ATOM 1759 C CA . GLY B 1 49 ? 7.312 -21.047 -2.762 1 92.25 49 GLY B CA 1
ATOM 1760 C C . GLY B 1 49 ? 8.359 -20 -2.445 1 92.25 49 GLY B C 1
ATOM 1761 O O . GLY B 1 49 ? 9.258 -20.234 -1.634 1 92.25 49 GLY B O 1
ATOM 1762 N N . PHE B 1 50 ? 8.266 -18.859 -3.127 1 94.06 50 PHE B N 1
ATOM 1763 C CA . PHE B 1 50 ? 9.156 -17.75 -2.824 1 94.06 50 PHE B CA 1
ATOM 1764 C C . PHE B 1 50 ? 8.711 -17.031 -1.558 1 94.06 50 PHE B C 1
ATOM 1766 O O . PHE B 1 50 ? 9.539 -16.625 -0.744 1 94.06 50 PHE B O 1
ATOM 1773 N N . LEU B 1 51 ? 7.438 -16.922 -1.393 1 94.94 51 LEU B N 1
ATOM 1774 C CA . LEU B 1 51 ? 6.863 -16.188 -0.27 1 94.94 51 LEU B CA 1
ATOM 1775 C C . LEU B 1 51 ? 7.172 -16.891 1.05 1 94.94 51 LEU B C 1
ATOM 1777 O O . LEU B 1 51 ? 7.406 -16.234 2.064 1 94.94 51 LEU B O 1
ATOM 1781 N N . ASP B 1 52 ? 7.258 -18.172 1.027 1 92.62 52 ASP B N 1
ATOM 1782 C CA . ASP B 1 52 ? 7.32 -18.953 2.26 1 92.62 52 ASP B CA 1
ATOM 1783 C C . ASP B 1 52 ? 8.734 -19.484 2.5 1 92.62 52 ASP B C 1
ATOM 1785 O O . ASP B 1 52 ? 8.945 -20.328 3.363 1 92.62 52 ASP B O 1
ATOM 1789 N N . ASN B 1 53 ? 9.633 -19.062 1.819 1 94.38 53 ASN B N 1
ATOM 1790 C CA . ASN B 1 53 ? 11.016 -19.516 1.93 1 94.38 53 ASN B CA 1
ATOM 1791 C C . ASN B 1 53 ? 11.93 -18.406 2.414 1 94.38 53 ASN B C 1
ATOM 1793 O O . ASN B 1 53 ? 12.086 -17.375 1.742 1 94.38 53 ASN B O 1
ATOM 1797 N N . ASP B 1 54 ? 12.609 -18.594 3.525 1 94.62 54 ASP B N 1
ATOM 1798 C CA . ASP B 1 54 ? 13.445 -17.594 4.156 1 94.62 54 ASP B CA 1
ATOM 1799 C C . ASP B 1 54 ? 14.695 -17.312 3.32 1 94.62 54 ASP B C 1
ATOM 1801 O O . ASP B 1 54 ? 15.398 -16.328 3.561 1 94.62 54 ASP B O 1
ATOM 1805 N N . GLN B 1 55 ? 14.891 -18.141 2.375 1 96.25 55 GLN B N 1
ATOM 1806 C CA . GLN B 1 55 ? 15.992 -17.875 1.453 1 96.25 55 GLN B CA 1
ATOM 1807 C C . GLN B 1 55 ? 15.766 -16.562 0.689 1 96.25 55 GLN B C 1
ATOM 1809 O O . GLN B 1 55 ? 16.719 -15.914 0.268 1 96.25 55 GLN B O 1
ATOM 1814 N N . TYR B 1 56 ? 14.523 -16.25 0.642 1 96.56 56 TYR B N 1
ATOM 1815 C CA . TYR B 1 56 ? 14.203 -15.141 -0.237 1 96.56 56 TYR B CA 1
ATOM 1816 C C . TYR B 1 56 ? 13.625 -13.977 0.554 1 96.56 56 TYR B C 1
ATOM 1818 O O . TYR B 1 56 ? 12.945 -14.18 1.564 1 96.56 56 TYR B O 1
ATOM 1826 N N . VAL B 1 57 ? 13.93 -12.789 0.159 1 97.12 57 VAL B N 1
ATOM 1827 C CA . VAL B 1 57 ? 13.211 -11.586 0.559 1 97.12 57 VAL B CA 1
ATOM 1828 C C . VAL B 1 57 ? 12.359 -11.078 -0.604 1 97.12 57 VAL B C 1
ATOM 1830 O O . VAL B 1 57 ? 12.898 -10.586 -1.601 1 97.12 57 VAL B O 1
ATOM 1833 N N . VAL B 1 58 ? 11.094 -11.188 -0.458 1 97.44 58 VAL B N 1
ATOM 1834 C CA . VAL B 1 58 ? 10.18 -10.805 -1.529 1 97.44 58 VAL B CA 1
ATOM 1835 C C . VAL B 1 58 ? 9.922 -9.297 -1.468 1 97.44 58 VAL B C 1
ATOM 1837 O O . VAL B 1 58 ? 9.625 -8.758 -0.399 1 97.44 58 VAL B O 1
ATOM 1840 N N . GLU B 1 59 ? 10.086 -8.656 -2.578 1 97.94 59 GLU B N 1
ATOM 1841 C CA . GLU B 1 59 ? 9.867 -7.219 -2.715 1 97.94 59 GLU B CA 1
ATOM 1842 C C . GLU B 1 59 ? 8.836 -6.914 -3.797 1 97.94 59 GLU B C 1
ATOM 1844 O O . GLU B 1 59 ? 8.984 -7.348 -4.941 1 97.94 59 GLU B O 1
ATOM 1849 N N . GLN B 1 60 ? 7.859 -6.141 -3.447 1 97.5 60 GLN B N 1
ATOM 1850 C CA . GLN B 1 60 ? 6.762 -5.824 -4.352 1 97.5 60 GLN B CA 1
ATOM 1851 C C . GLN B 1 60 ? 7.039 -4.535 -5.121 1 97.5 60 GLN B C 1
ATOM 1853 O O . GLN B 1 60 ? 7.566 -3.572 -4.562 1 97.5 60 GLN B O 1
ATOM 1858 N N . TYR B 1 61 ? 6.66 -4.559 -6.398 1 97.56 61 TYR B N 1
ATOM 1859 C CA . TYR B 1 61 ? 6.613 -3.328 -7.18 1 97.56 61 TYR B CA 1
ATOM 1860 C C . TYR B 1 61 ? 5.59 -2.357 -6.605 1 97.56 61 TYR B C 1
ATOM 1862 O O . TYR B 1 61 ? 4.461 -2.75 -6.297 1 97.56 61 TYR B O 1
ATOM 1870 N N . THR B 1 62 ? 5.953 -1.111 -6.48 1 97.44 62 THR B N 1
ATOM 1871 C CA . THR B 1 62 ? 5.113 -0.146 -5.781 1 97.44 62 THR B CA 1
ATOM 1872 C C . THR B 1 62 ? 4.059 0.43 -6.723 1 97.44 62 THR B C 1
ATOM 1874 O O . THR B 1 62 ? 3.098 1.062 -6.273 1 97.44 62 THR B O 1
ATOM 1877 N N . GLY B 1 63 ? 4.258 0.247 -8 1 95.62 63 GLY B N 1
ATOM 1878 C CA . GLY B 1 63 ? 3.4 0.906 -8.969 1 95.62 63 GLY B CA 1
ATOM 1879 C C . GLY B 1 63 ? 3.924 2.262 -9.406 1 95.62 63 GLY B C 1
ATOM 1880 O O . GLY B 1 63 ? 3.334 2.912 -10.273 1 95.62 63 GLY B O 1
ATOM 1881 N N . LEU B 1 64 ? 5.035 2.695 -8.852 1 97.06 64 LEU B N 1
ATOM 1882 C CA . LEU B 1 64 ? 5.594 4.012 -9.148 1 97.06 64 LEU B CA 1
ATOM 1883 C C . LEU B 1 64 ? 6.879 3.887 -9.953 1 97.06 64 LEU B C 1
ATOM 1885 O O . LEU B 1 64 ? 7.523 2.836 -9.945 1 97.06 64 LEU B O 1
ATOM 1889 N N . HIS B 1 65 ? 7.145 4.867 -10.648 1 97.88 65 HIS B N 1
ATOM 1890 C CA . HIS B 1 65 ? 8.414 5.031 -11.344 1 97.88 65 HIS B CA 1
ATOM 1891 C C . HIS B 1 65 ? 9.164 6.258 -10.844 1 97.88 65 HIS B C 1
ATOM 1893 O O . HIS B 1 65 ? 8.547 7.254 -10.453 1 97.88 65 HIS B O 1
ATOM 1899 N N . ASP B 1 66 ? 10.469 6.172 -10.859 1 98.25 66 ASP B N 1
ATOM 1900 C CA . ASP B 1 66 ? 11.25 7.348 -10.477 1 98.25 66 ASP B CA 1
ATOM 1901 C C . ASP B 1 66 ? 11.312 8.352 -11.633 1 98.25 66 ASP B C 1
ATOM 1903 O O . ASP B 1 66 ? 10.672 8.164 -12.664 1 98.25 66 ASP B O 1
ATOM 1907 N N . LYS B 1 67 ? 12.047 9.477 -11.453 1 98 67 LYS B N 1
ATOM 1908 C CA . LYS B 1 67 ? 12.109 10.547 -12.445 1 98 67 LYS B CA 1
ATOM 1909 C C . LYS B 1 67 ? 12.734 10.062 -13.742 1 98 67 LYS B C 1
ATOM 1911 O O . LYS B 1 67 ? 12.539 10.672 -14.797 1 98 67 LYS B O 1
ATOM 1916 N N . ASN B 1 68 ? 13.461 8.969 -13.758 1 97.94 68 ASN B N 1
ATOM 1917 C CA . ASN B 1 68 ? 14.125 8.422 -14.938 1 97.94 68 ASN B CA 1
ATOM 1918 C C . ASN B 1 68 ? 13.32 7.277 -15.555 1 97.94 68 ASN B C 1
ATOM 1920 O O . ASN B 1 68 ? 13.781 6.621 -16.484 1 97.94 68 ASN B O 1
ATOM 1924 N N . GLY B 1 69 ? 12.195 6.914 -14.953 1 97.62 69 GLY B N 1
ATOM 1925 C CA . GLY B 1 69 ? 11.32 5.895 -15.508 1 97.62 69 GLY B CA 1
ATOM 1926 C C . GLY B 1 69 ? 11.586 4.512 -14.945 1 97.62 69 GLY B C 1
ATOM 1927 O O . GLY B 1 69 ? 11 3.527 -15.398 1 97.62 69 GLY B O 1
ATOM 1928 N N . ARG B 1 70 ? 12.43 4.461 -14.039 1 97.25 70 ARG B N 1
ATOM 1929 C CA . ARG B 1 70 ? 12.734 3.17 -13.43 1 97.25 70 ARG B CA 1
ATOM 1930 C C . ARG B 1 70 ? 11.641 2.762 -12.445 1 97.25 70 ARG B C 1
ATOM 1932 O O . ARG B 1 70 ? 11.188 3.578 -11.648 1 97.25 70 ARG B O 1
ATOM 1939 N N . LYS B 1 71 ? 11.242 1.458 -12.508 1 97.5 71 LYS B N 1
ATOM 1940 C CA . LYS B 1 71 ? 10.289 0.931 -11.539 1 97.5 71 LYS B CA 1
ATOM 1941 C C . LYS B 1 71 ? 10.852 0.988 -10.117 1 97.5 71 LYS B C 1
ATOM 1943 O O . LYS B 1 71 ? 12.023 0.67 -9.898 1 97.5 71 LYS B O 1
ATOM 1948 N N . ILE B 1 72 ? 10.055 1.407 -9.188 1 98.5 72 ILE B N 1
ATOM 1949 C CA . ILE B 1 72 ? 10.461 1.454 -7.789 1 98.5 72 ILE B CA 1
ATOM 1950 C C . ILE B 1 72 ? 9.898 0.24 -7.047 1 98.5 72 ILE B C 1
ATOM 1952 O O . ILE B 1 72 ? 8.68 0.032 -7.012 1 98.5 72 ILE B O 1
ATOM 1956 N N . TYR B 1 73 ? 10.742 -0.533 -6.477 1 98.31 73 TYR B N 1
ATOM 1957 C CA . TYR B 1 73 ? 10.367 -1.684 -5.664 1 98.31 73 TYR B CA 1
ATOM 1958 C C . TYR B 1 73 ? 10.609 -1.41 -4.188 1 98.31 73 TYR B C 1
ATOM 1960 O O . TYR B 1 73 ? 11.398 -0.534 -3.832 1 98.31 73 TYR B O 1
ATOM 1968 N N . GLU B 1 74 ? 9.867 -2.162 -3.344 1 97.44 74 GLU B N 1
ATOM 1969 C CA . GLU B 1 74 ? 10.312 -2.287 -1.958 1 97.44 74 GLU B CA 1
ATOM 1970 C C . GLU B 1 74 ? 11.797 -2.639 -1.881 1 97.44 74 GLU B C 1
ATOM 1972 O O . GLU B 1 74 ? 12.289 -3.434 -2.68 1 97.44 74 GLU B O 1
ATOM 1977 N N . GLY B 1 75 ? 12.477 -1.943 -0.897 1 97.81 75 GLY B N 1
ATOM 1978 C CA . GLY B 1 75 ? 13.883 -2.254 -0.701 1 97.81 75 GLY B CA 1
ATOM 1979 C C . GLY B 1 75 ? 14.805 -1.404 -1.552 1 97.81 75 GLY B C 1
ATOM 1980 O O . GLY B 1 75 ? 16.016 -1.411 -1.354 1 97.81 75 GLY B O 1
ATOM 1981 N N . ASP B 1 76 ? 14.211 -0.724 -2.531 1 98.56 76 ASP B N 1
ATOM 1982 C CA . ASP B 1 76 ? 15.023 0.233 -3.27 1 98.56 76 ASP B CA 1
ATOM 1983 C C . ASP B 1 76 ? 15.492 1.371 -2.365 1 98.56 76 ASP B C 1
ATOM 1985 O O . ASP B 1 76 ? 14.852 1.674 -1.358 1 98.56 76 ASP B O 1
ATOM 1989 N N . ILE B 1 77 ? 16.609 1.975 -2.695 1 98.69 77 ILE B N 1
ATOM 1990 C CA . ILE B 1 77 ? 17.078 3.211 -2.086 1 98.69 77 ILE B CA 1
ATOM 1991 C C . ILE B 1 77 ? 16.859 4.379 -3.041 1 98.69 77 ILE B C 1
ATOM 1993 O O . ILE B 1 77 ? 17.25 4.324 -4.207 1 98.69 77 ILE B O 1
ATOM 1997 N N . VAL B 1 78 ? 16.172 5.379 -2.525 1 98.69 78 VAL B N 1
ATOM 1998 C CA . VAL B 1 78 ? 15.852 6.508 -3.393 1 98.69 78 VAL B CA 1
ATOM 1999 C C . VAL B 1 78 ? 16.438 7.793 -2.809 1 98.69 78 VAL B C 1
ATOM 2001 O O . VAL B 1 78 ? 16.703 7.875 -1.605 1 98.69 78 VAL B O 1
ATOM 2004 N N . LYS B 1 79 ? 16.656 8.734 -3.645 1 98.31 79 LYS B N 1
ATOM 2005 C CA . LYS B 1 79 ? 17.203 10.047 -3.318 1 98.31 79 LYS B CA 1
ATOM 2006 C C . LYS B 1 79 ? 16.266 11.164 -3.756 1 98.31 79 LYS B C 1
ATOM 2008 O O . LYS B 1 79 ? 15.695 11.109 -4.852 1 98.31 79 LYS B O 1
ATOM 2013 N N . TYR B 1 80 ? 16.062 12.117 -2.889 1 97.75 80 TYR B N 1
ATOM 2014 C CA . TYR B 1 80 ? 15.336 13.352 -3.17 1 97.75 80 TYR B CA 1
ATOM 2015 C C . TYR B 1 80 ? 16.219 14.57 -2.953 1 97.75 80 TYR B C 1
ATOM 2017 O O . TYR B 1 80 ? 17 14.617 -1.995 1 97.75 80 TYR B O 1
ATOM 2025 N N . HIS B 1 81 ? 16.109 15.469 -3.889 1 97.12 81 HIS B N 1
ATOM 2026 C CA . HIS B 1 81 ? 16.703 16.781 -3.619 1 97.12 81 HIS B CA 1
ATOM 2027 C C . HIS B 1 81 ? 15.703 17.688 -2.92 1 97.12 81 HIS B C 1
ATOM 2029 O O . HIS B 1 81 ? 14.719 18.125 -3.527 1 97.12 81 HIS B O 1
ATOM 2035 N N . MET B 1 82 ? 15.914 17.969 -1.705 1 95.44 82 MET B N 1
ATOM 2036 C CA . MET B 1 82 ? 14.992 18.734 -0.886 1 95.44 82 MET B CA 1
ATOM 2037 C C . MET B 1 82 ? 15.422 20.203 -0.808 1 95.44 82 MET B C 1
ATOM 2039 O O . MET B 1 82 ? 16.531 20.5 -0.374 1 95.44 82 MET B O 1
ATOM 2043 N N . VAL B 1 83 ? 14.609 21.062 -1.291 1 95.31 83 VAL B N 1
ATOM 2044 C CA . VAL B 1 83 ? 14.75 22.5 -1.114 1 95.31 83 VAL B CA 1
ATOM 2045 C C . VAL B 1 83 ? 13.539 23.047 -0.354 1 95.31 83 VAL B C 1
ATOM 2047 O O . VAL B 1 83 ? 12.414 23.016 -0.854 1 95.31 83 VAL B O 1
ATOM 2050 N N . ARG B 1 84 ? 13.75 23.516 0.87 1 94.19 84 ARG B N 1
ATOM 2051 C CA . ARG B 1 84 ? 12.656 23.984 1.704 1 94.19 84 ARG B CA 1
ATOM 2052 C C . ARG B 1 84 ? 13.086 25.188 2.543 1 94.19 84 ARG B C 1
ATOM 2054 O O . ARG B 1 84 ? 14.219 25.234 3.029 1 94.19 84 ARG B O 1
ATOM 2061 N N . SER B 1 85 ? 12.172 26.094 2.701 1 93 85 SER B N 1
ATOM 2062 C CA . SER B 1 85 ? 12.375 27.234 3.57 1 93 85 SER B CA 1
ATOM 2063 C C . SER B 1 85 ? 11.414 27.219 4.754 1 93 85 SER B C 1
ATOM 2065 O O . SER B 1 85 ? 10.25 26.844 4.609 1 93 85 SER B O 1
ATOM 2067 N N . TYR B 1 86 ? 11.938 27.641 5.852 1 92.19 86 TYR B N 1
ATOM 2068 C CA . TYR B 1 86 ? 11.109 27.672 7.051 1 92.19 86 TYR B CA 1
ATOM 2069 C C . TYR B 1 86 ? 11.078 29.062 7.656 1 92.19 86 TYR B C 1
ATOM 2071 O O . TYR B 1 86 ? 12.086 29.781 7.652 1 92.19 86 TYR B O 1
ATOM 2079 N N . GLY B 1 87 ? 9.844 29.453 8.25 1 89.31 87 GLY B N 1
ATOM 2080 C CA . GLY B 1 87 ? 9.711 30.688 9 1 89.31 87 GLY B CA 1
ATOM 2081 C C . GLY B 1 87 ? 9.711 31.922 8.125 1 89.31 87 GLY B C 1
ATOM 2082 O O . GLY B 1 87 ? 10.523 32.812 8.312 1 89.31 87 GLY B O 1
ATOM 2083 N N . ASP B 1 88 ? 8.742 31.953 7.305 1 88 88 ASP B N 1
ATOM 2084 C CA . ASP B 1 88 ? 8.602 33.156 6.488 1 88 88 ASP B CA 1
ATOM 2085 C C . ASP B 1 88 ? 8.438 34.375 7.367 1 88 88 ASP B C 1
ATOM 2087 O O . ASP B 1 88 ? 7.664 34.375 8.328 1 88 88 ASP B O 1
ATOM 2091 N N . ARG B 1 89 ? 9.219 35.438 7.07 1 89.44 89 ARG B N 1
ATOM 2092 C CA . ARG B 1 89 ? 9.133 36.719 7.762 1 89.44 89 ARG B CA 1
ATOM 2093 C C . ARG B 1 89 ? 8.586 37.812 6.84 1 89.44 89 ARG B C 1
ATOM 2095 O O . ARG B 1 89 ? 8.961 37.875 5.668 1 89.44 89 ARG B O 1
ATOM 2102 N N . TYR B 1 90 ? 7.734 38.5 7.379 1 90.69 90 TYR B N 1
ATOM 2103 C CA . TYR B 1 90 ? 7.141 39.625 6.633 1 90.69 90 TYR B CA 1
ATOM 2104 C C . TYR B 1 90 ? 7.336 40.938 7.367 1 90.69 90 TYR B C 1
ATOM 2106 O O . TYR B 1 90 ? 7.402 40.969 8.602 1 90.69 90 TYR B O 1
ATOM 2114 N N . ASP B 1 91 ? 7.574 42.031 6.57 1 90.94 91 ASP B N 1
ATOM 2115 C CA . ASP B 1 91 ? 7.633 43.375 7.152 1 90.94 91 ASP B CA 1
ATOM 2116 C C . ASP B 1 91 ? 6.316 43.75 7.84 1 90.94 91 ASP B C 1
ATOM 2118 O O . ASP B 1 91 ? 5.246 43.656 7.234 1 90.94 91 ASP B O 1
ATOM 2122 N N . PRO B 1 92 ? 6.449 44 9.016 1 89.19 92 PRO B N 1
ATOM 2123 C CA . PRO B 1 92 ? 5.199 44.25 9.734 1 89.19 92 PRO B CA 1
ATOM 2124 C C . PRO B 1 92 ? 4.453 45.469 9.203 1 89.19 92 PRO B C 1
ATOM 2126 O O . PRO B 1 92 ? 3.248 45.625 9.414 1 89.19 92 PRO B O 1
ATOM 2129 N N . VAL B 1 93 ? 5.227 46.375 8.539 1 90.75 93 VAL B N 1
ATOM 2130 C CA . VAL B 1 93 ? 4.625 47.625 8.039 1 90.75 93 VAL B CA 1
ATOM 2131 C C . VAL B 1 93 ? 4.117 47.406 6.617 1 90.75 93 VAL B C 1
ATOM 2133 O O . VAL B 1 93 ? 2.932 47.594 6.34 1 90.75 93 VAL B O 1
ATOM 2136 N N . THR B 1 94 ? 4.832 46.844 5.734 1 92 94 THR B N 1
ATOM 2137 C CA . THR B 1 94 ? 4.5 46.719 4.316 1 92 94 THR B CA 1
ATOM 2138 C C . THR B 1 94 ? 3.896 45.344 4.016 1 92 94 THR B C 1
ATOM 2140 O O . THR B 1 94 ? 3.32 45.156 2.945 1 92 94 THR B O 1
ATOM 2143 N N . LEU B 1 95 ? 4.039 44.438 4.949 1 91.25 95 LEU B N 1
ATOM 2144 C CA . LEU B 1 95 ? 3.59 43.031 4.793 1 91.25 95 LEU B CA 1
ATOM 2145 C C . LEU B 1 95 ? 4.359 42.344 3.68 1 91.25 95 LEU B C 1
ATOM 2147 O O . LEU B 1 95 ? 3.93 41.312 3.186 1 91.25 95 LEU B O 1
ATOM 2151 N N . GLY B 1 96 ? 5.398 43.031 3.223 1 90.06 96 GLY B N 1
ATOM 2152 C CA . GLY B 1 96 ? 6.266 42.469 2.215 1 90.06 96 GLY B CA 1
ATOM 2153 C C . GLY B 1 96 ? 7.152 41.344 2.76 1 90.06 96 GLY B C 1
ATOM 2154 O O . GLY B 1 96 ? 7.59 41.406 3.91 1 90.06 96 GLY B O 1
ATOM 2155 N N . PHE B 1 97 ? 7.32 40.375 1.917 1 91.12 97 PHE B N 1
ATOM 2156 C CA . PHE B 1 97 ? 8.211 39.25 2.289 1 91.12 97 PHE B CA 1
ATOM 2157 C C . PHE B 1 97 ? 9.625 39.781 2.539 1 91.12 97 PHE B C 1
ATOM 2159 O O . PHE B 1 97 ? 10.18 40.5 1.717 1 91.12 97 PHE B O 1
ATOM 2166 N N . ILE B 1 98 ? 10.203 39.438 3.775 1 89.56 98 ILE B N 1
ATOM 2167 C CA . ILE B 1 98 ? 11.539 39.938 4.078 1 89.56 98 ILE B CA 1
ATOM 2168 C C . ILE B 1 98 ? 12.531 38.781 4.078 1 89.56 98 ILE B C 1
ATOM 2170 O O . ILE B 1 98 ? 13.742 38.969 3.92 1 89.56 98 ILE B O 1
ATOM 2174 N N . GLY B 1 99 ? 12.172 37.594 4.238 1 90.75 99 GLY B N 1
ATOM 2175 C CA . GLY B 1 99 ? 13.078 36.438 4.215 1 90.75 99 GLY B CA 1
ATOM 2176 C C . GLY B 1 99 ? 12.586 35.281 5.031 1 90.75 99 GLY B C 1
ATOM 2177 O O . GLY B 1 99 ? 11.391 35.188 5.344 1 90.75 99 GLY B O 1
ATOM 2178 N N . THR B 1 100 ? 13.484 34.188 5.082 1 91.56 100 THR B N 1
ATOM 2179 C CA . THR B 1 100 ? 13.148 33 5.848 1 91.56 100 THR B CA 1
ATOM 2180 C C . THR B 1 100 ? 14.102 32.812 7.023 1 91.56 100 THR B C 1
ATOM 2182 O O . THR B 1 100 ? 15.172 33.438 7.066 1 91.56 100 THR B O 1
ATOM 2185 N N . ASP B 1 101 ? 13.672 32.156 8.016 1 90.06 101 ASP B N 1
ATOM 2186 C CA . ASP B 1 101 ? 14.492 31.859 9.195 1 90.06 101 ASP B CA 1
ATOM 2187 C C . ASP B 1 101 ? 15.523 30.781 8.891 1 90.06 101 ASP B C 1
ATOM 2189 O O . ASP B 1 101 ? 16.656 30.828 9.398 1 90.06 101 ASP B O 1
ATOM 2193 N N . TRP B 1 102 ? 15.133 29.828 8.086 1 92.88 102 TRP B N 1
ATOM 2194 C CA . TRP B 1 102 ? 15.992 28.688 7.824 1 92.88 102 TRP B CA 1
ATOM 2195 C C . TRP B 1 102 ? 15.727 28.109 6.441 1 92.88 102 TRP B C 1
ATOM 2197 O O . TRP B 1 102 ? 14.578 27.969 6.023 1 92.88 102 TRP B O 1
ATOM 2207 N N . ASP B 1 103 ? 16.828 27.75 5.742 1 94.31 103 ASP B N 1
ATOM 2208 C CA . ASP B 1 103 ? 16.719 27.172 4.41 1 94.31 103 ASP B CA 1
ATOM 2209 C C . ASP B 1 103 ? 17.469 25.844 4.332 1 94.31 103 ASP B C 1
ATOM 2211 O O . ASP B 1 103 ? 18.578 25.719 4.836 1 94.31 103 ASP B O 1
ATOM 2215 N N . VAL B 1 104 ? 16.766 24.906 3.773 1 96.12 104 VAL B N 1
ATOM 2216 C CA . VAL B 1 104 ? 17.375 23.609 3.537 1 96.12 104 VAL B CA 1
ATOM 2217 C C . VAL B 1 104 ? 17.562 23.391 2.037 1 96.12 104 VAL B C 1
ATOM 2219 O O . VAL B 1 104 ? 16.656 23.641 1.246 1 96.12 104 VAL B O 1
ATOM 2222 N N . ASP B 1 105 ? 18.766 22.984 1.611 1 97.12 105 ASP B N 1
ATOM 2223 C CA . ASP B 1 105 ? 19.141 22.578 0.263 1 97.12 105 ASP B CA 1
ATOM 2224 C C . ASP B 1 105 ? 20.078 21.375 0.3 1 97.12 105 ASP B C 1
ATOM 2226 O O . ASP B 1 105 ? 21.297 21.531 0.342 1 97.12 105 ASP B O 1
ATOM 2230 N N . ALA B 1 106 ? 19.469 20.203 0.354 1 97.25 106 ALA B N 1
ATOM 2231 C CA . ALA B 1 106 ? 20.25 18.984 0.553 1 97.25 106 ALA B CA 1
ATOM 2232 C C . ALA B 1 106 ? 19.516 17.766 -0.029 1 97.25 106 ALA B C 1
ATOM 2234 O O . ALA B 1 106 ? 18.312 17.828 -0.298 1 97.25 106 ALA B O 1
ATOM 2235 N N . ASP B 1 107 ? 20.297 16.766 -0.234 1 97.31 107 ASP B N 1
ATOM 2236 C CA . ASP B 1 107 ? 19.703 15.5 -0.62 1 97.31 107 ASP B CA 1
ATOM 2237 C C . ASP B 1 107 ? 19.297 14.688 0.608 1 97.31 107 ASP B C 1
ATOM 2239 O O . ASP B 1 107 ? 20.016 14.664 1.608 1 97.31 107 ASP B O 1
ATOM 2243 N N . ILE B 1 108 ? 18.203 14.086 0.456 1 97.75 108 ILE B N 1
ATOM 2244 C CA . ILE B 1 108 ? 17.828 13.062 1.429 1 97.75 108 ILE B CA 1
ATOM 2245 C C . ILE B 1 108 ? 17.734 11.703 0.74 1 97.75 108 ILE B C 1
ATOM 2247 O O . ILE B 1 108 ? 17.312 11.617 -0.416 1 97.75 108 ILE B O 1
ATOM 2251 N N . ILE B 1 109 ? 18.188 10.695 1.479 1 98.25 109 ILE B N 1
ATOM 2252 C CA . ILE B 1 109 ? 18.281 9.336 0.953 1 98.25 109 ILE B CA 1
ATOM 2253 C C . ILE B 1 109 ? 17.656 8.359 1.938 1 98.25 109 ILE B C 1
ATOM 2255 O O . ILE B 1 109 ? 17.844 8.477 3.15 1 98.25 109 ILE B O 1
ATOM 2259 N N . GLY B 1 110 ? 16.906 7.395 1.386 1 98.38 110 GLY B N 1
ATOM 2260 C CA . GLY B 1 110 ? 16.281 6.414 2.26 1 98.38 110 GLY B CA 1
ATOM 2261 C C . GLY B 1 110 ? 15.812 5.176 1.525 1 98.38 110 GLY B C 1
ATOM 2262 O O . GLY B 1 110 ? 15.969 5.07 0.307 1 98.38 110 GLY B O 1
ATOM 2263 N N . LYS B 1 111 ? 15.266 4.27 2.314 1 98.5 111 LYS B N 1
ATOM 2264 C CA . LYS B 1 111 ? 14.781 2.99 1.798 1 98.5 111 LYS B CA 1
ATOM 2265 C C . LYS B 1 111 ? 13.281 3.045 1.513 1 98.5 111 LYS B C 1
ATOM 2267 O O . LYS B 1 111 ? 12.516 3.623 2.289 1 98.5 111 LYS B O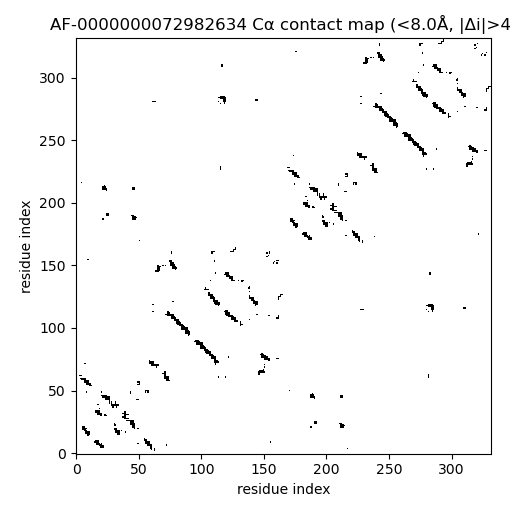 1
ATOM 2272 N N . VAL B 1 112 ? 12.883 2.371 0.438 1 98.38 112 VAL B N 1
ATOM 2273 C CA . VAL B 1 112 ? 11.469 2.334 0.063 1 98.38 112 VAL B CA 1
ATOM 2274 C C . VAL B 1 112 ? 10.766 1.209 0.815 1 98.38 112 VAL B C 1
ATOM 2276 O O . VAL B 1 112 ? 11.234 0.069 0.822 1 98.38 112 VAL B O 1
ATOM 2279 N N . SER B 1 113 ? 9.656 1.545 1.426 1 97.06 113 SER B N 1
ATOM 2280 C CA . SER B 1 113 ? 8.781 0.604 2.115 1 97.06 113 SER B CA 1
ATOM 2281 C C . SER B 1 113 ? 7.32 0.841 1.747 1 97.06 113 SER B C 1
ATOM 2283 O O . SER B 1 113 ? 6.949 1.942 1.335 1 97.06 113 SER B O 1
ATOM 2285 N N . ILE B 1 114 ? 6.535 -0.198 1.817 1 95.88 114 ILE B N 1
ATOM 2286 C CA . ILE B 1 114 ? 5.094 -0.093 1.616 1 95.88 114 ILE B CA 1
ATOM 2287 C C . ILE B 1 114 ? 4.371 -0.322 2.941 1 95.88 114 ILE B C 1
ATOM 2289 O O . ILE B 1 114 ? 4.5 -1.386 3.551 1 95.88 114 ILE B O 1
ATOM 2293 N N . TRP B 1 115 ? 3.619 0.644 3.334 1 93.69 115 TRP B N 1
ATOM 2294 C CA . TRP B 1 115 ? 2.869 0.572 4.582 1 93.69 115 TRP B CA 1
ATOM 2295 C C . TRP B 1 115 ? 1.372 0.714 4.324 1 93.69 115 TRP B C 1
ATOM 2297 O O . TRP B 1 115 ? 0.946 1.582 3.561 1 93.69 115 TRP B O 1
ATOM 2307 N N . PRO B 1 116 ? 0.588 -0.099 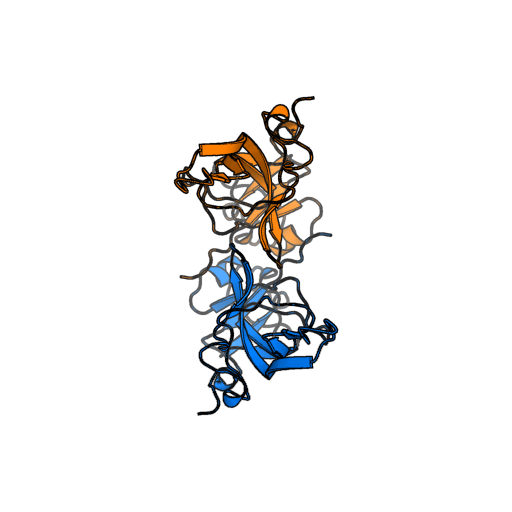4.996 1 92.31 116 PRO B N 1
ATOM 2308 C CA . PRO B 1 116 ? -0.861 0.023 4.824 1 92.31 116 PRO B CA 1
ATOM 2309 C C . PRO B 1 116 ? -1.385 1.41 5.188 1 92.31 116 PRO B C 1
ATOM 2311 O O . PRO B 1 116 ? -2.348 1.889 4.586 1 92.31 116 PRO B O 1
ATOM 2314 N N . SER B 1 117 ? -0.747 2.094 6.109 1 91.12 117 SER B N 1
ATOM 2315 C CA . SER B 1 117 ? -1.239 3.357 6.648 1 91.12 117 SER B CA 1
ATOM 2316 C C . SER B 1 117 ? -0.899 4.523 5.723 1 91.12 117 SER B C 1
ATOM 2318 O O . SER B 1 117 ? -1.69 5.457 5.574 1 91.12 117 SER B O 1
ATOM 2320 N N . ASN B 1 118 ? 0.276 4.375 5.113 1 93.94 118 ASN B N 1
ATOM 2321 C CA . ASN B 1 118 ? 0.771 5.578 4.457 1 93.94 118 ASN B CA 1
ATOM 2322 C C . ASN B 1 118 ? 1.143 5.309 3 1 93.94 118 ASN B C 1
ATOM 2324 O O . ASN B 1 118 ? 1.502 6.234 2.266 1 93.94 118 ASN B O 1
ATOM 2328 N N . GLY B 1 119 ? 1.043 4.082 2.619 1 95.38 119 GLY B N 1
ATOM 2329 C CA . GLY B 1 119 ? 1.417 3.766 1.251 1 95.38 119 GLY B CA 1
ATOM 2330 C C . GLY B 1 119 ? 2.914 3.604 1.063 1 95.38 119 GLY B C 1
ATOM 2331 O O . GLY B 1 119 ? 3.586 2.996 1.897 1 95.38 119 GLY B O 1
ATOM 2332 N N . VAL B 1 120 ? 3.418 4.105 -0.007 1 97.88 120 VAL B N 1
ATOM 2333 C CA . VAL B 1 120 ? 4.828 3.961 -0.343 1 97.88 120 VAL B CA 1
ATOM 2334 C C . VAL B 1 120 ? 5.633 5.078 0.321 1 97.88 120 VAL B C 1
ATOM 2336 O O . VAL B 1 120 ? 5.438 6.258 0.022 1 97.88 120 VAL B O 1
ATOM 2339 N N . MET B 1 121 ? 6.547 4.637 1.157 1 97.88 121 MET B N 1
ATOM 2340 C CA . MET B 1 121 ? 7.293 5.594 1.974 1 97.88 121 MET B CA 1
ATOM 2341 C C . MET B 1 121 ? 8.789 5.344 1.876 1 97.88 121 MET B C 1
ATOM 2343 O O . MET B 1 121 ? 9.219 4.219 1.604 1 97.88 121 MET B O 1
ATOM 2347 N N . MET B 1 122 ? 9.453 6.441 2.023 1 98 122 MET B N 1
ATOM 2348 C CA . MET B 1 122 ? 10.883 6.371 2.277 1 98 122 MET B CA 1
ATOM 2349 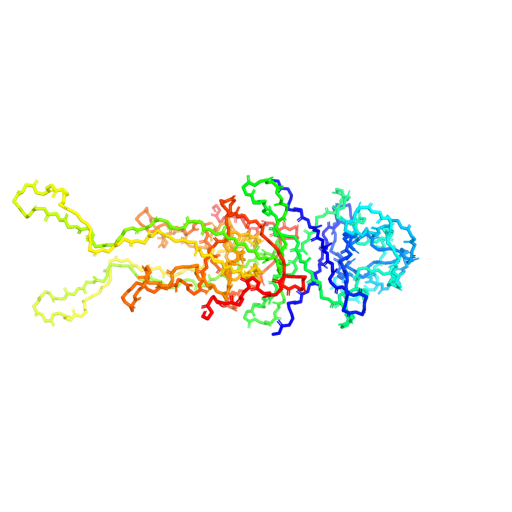C C . MET B 1 122 ? 11.18 6.41 3.775 1 98 122 MET B C 1
ATOM 2351 O O . MET B 1 122 ? 10.672 7.277 4.488 1 98 122 MET B O 1
ATOM 2355 N N . THR B 1 123 ? 11.953 5.465 4.23 1 96.88 123 THR B N 1
ATOM 2356 C CA . THR B 1 123 ? 12.305 5.375 5.645 1 96.88 123 THR B CA 1
ATOM 2357 C C . THR B 1 123 ? 13.82 5.266 5.82 1 96.88 123 THR B C 1
ATOM 2359 O O . THR B 1 123 ? 14.555 5.18 4.836 1 96.88 123 THR B O 1
ATOM 2362 N N . ASN B 1 124 ? 14.234 5.336 7.168 1 96.19 124 ASN B N 1
ATOM 2363 C CA . ASN B 1 124 ? 15.664 5.332 7.453 1 96.19 124 ASN B CA 1
ATOM 2364 C C . ASN B 1 124 ? 16.406 6.41 6.66 1 96.19 124 ASN B C 1
ATOM 2366 O O . ASN B 1 124 ? 17.406 6.133 6.004 1 96.19 124 ASN B O 1
ATOM 2370 N N . ILE B 1 125 ? 15.922 7.574 6.789 1 97.81 125 ILE B N 1
ATOM 2371 C CA . ILE B 1 125 ? 16.359 8.664 5.926 1 97.81 125 ILE B CA 1
ATOM 2372 C C . ILE B 1 125 ? 17.656 9.266 6.469 1 97.81 125 ILE B C 1
ATOM 2374 O O . ILE B 1 125 ? 17.766 9.523 7.672 1 97.81 125 ILE B O 1
ATOM 2378 N N . ILE B 1 126 ? 18.562 9.461 5.57 1 97.5 126 ILE B N 1
ATOM 2379 C CA . ILE B 1 126 ? 19.781 10.188 5.863 1 97.5 126 ILE B CA 1
ATOM 2380 C C . ILE B 1 126 ? 19.938 11.352 4.891 1 97.5 126 ILE B C 1
ATOM 2382 O O . ILE B 1 126 ? 19.125 11.508 3.969 1 97.5 126 ILE B O 1
ATOM 2386 N N . THR B 1 127 ? 20.938 12.211 5.137 1 97.25 127 THR B N 1
ATOM 2387 C CA . THR B 1 127 ? 21.188 13.352 4.262 1 97.25 127 THR B CA 1
ATOM 2388 C C . THR B 1 127 ? 22.656 13.438 3.898 1 97.25 127 THR B C 1
ATOM 2390 O O . THR B 1 127 ? 23.516 12.953 4.637 1 97.25 127 THR B O 1
ATOM 2393 N N . ASP B 1 128 ? 22.875 13.977 2.768 1 95 128 ASP B N 1
ATOM 2394 C CA . ASP B 1 128 ? 24.266 14.195 2.348 1 95 128 ASP B CA 1
ATOM 2395 C C . ASP B 1 128 ? 24.859 15.414 3.039 1 95 128 ASP B C 1
ATOM 2397 O O . ASP B 1 128 ? 26.078 15.594 3.051 1 95 128 ASP B O 1
ATOM 2401 N N . ASP B 1 129 ? 24.031 16.281 3.59 1 95.44 129 ASP B N 1
ATOM 2402 C CA . ASP B 1 129 ? 24.5 17.5 4.262 1 95.44 129 ASP B CA 1
ATOM 2403 C C . ASP B 1 129 ? 23.766 17.703 5.59 1 95.44 129 ASP B C 1
ATOM 2405 O O . ASP B 1 129 ? 22.859 18.516 5.684 1 95.44 129 ASP B O 1
ATOM 2409 N N . PRO B 1 130 ? 24.25 17.094 6.605 1 94.88 130 PRO B N 1
ATOM 2410 C CA . PRO B 1 130 ? 23.578 17.172 7.906 1 94.88 130 PRO B CA 1
ATOM 2411 C C . PRO B 1 130 ? 23.531 18.594 8.461 1 94.88 130 PRO B C 1
ATOM 2413 O O . PRO B 1 130 ? 22.656 18.938 9.25 1 94.88 130 PRO B O 1
ATOM 2416 N N . ASP B 1 131 ? 24.469 19.453 8.07 1 95.38 131 ASP B N 1
ATOM 2417 C CA . ASP B 1 131 ? 24.562 20.812 8.609 1 95.38 131 ASP B CA 1
ATOM 2418 C C . ASP B 1 131 ? 23.391 21.672 8.141 1 95.38 131 ASP B C 1
ATOM 2420 O O . ASP B 1 131 ? 23.141 22.734 8.703 1 95.38 131 ASP B O 1
ATOM 2424 N N . MET B 1 132 ? 22.781 21.172 7.098 1 95.69 132 MET B N 1
ATOM 2425 C CA . MET B 1 132 ? 21.656 21.922 6.566 1 95.69 132 MET B CA 1
ATOM 2426 C C . MET B 1 132 ? 20.422 21.734 7.445 1 95.69 132 MET B C 1
ATOM 2428 O O . MET B 1 132 ? 19.422 22.438 7.281 1 95.69 132 MET B O 1
ATOM 2432 N N . PHE B 1 133 ? 20.516 20.859 8.391 1 95.56 133 PHE B N 1
ATOM 2433 C CA . PHE B 1 133 ? 19.406 20.578 9.289 1 95.56 133 PHE B CA 1
ATOM 2434 C C . PHE B 1 133 ? 19.766 20.938 10.727 1 95.56 133 PHE B C 1
ATOM 2436 O O . PHE B 1 133 ? 20.938 21.125 11.047 1 95.56 133 PHE B O 1
ATOM 2443 N N . CYS B 1 134 ? 18.75 21.141 11.508 1 94.25 134 CYS B N 1
ATOM 2444 C CA . CYS B 1 134 ? 18.938 21.453 12.922 1 94.25 134 CYS B CA 1
ATOM 2445 C C . CYS B 1 134 ? 17.844 20.828 13.781 1 94.25 134 CYS B C 1
ATOM 2447 O O . CYS B 1 134 ? 17.016 20.078 13.273 1 94.25 134 CYS B O 1
ATOM 2449 N N . LYS B 1 135 ? 17.844 21.078 15.047 1 94.19 135 LYS B N 1
ATOM 2450 C CA . LYS B 1 135 ? 16.891 20.484 15.977 1 94.19 135 LYS B CA 1
ATOM 2451 C C . LYS B 1 135 ? 15.461 20.906 15.648 1 94.19 135 LYS B C 1
ATOM 2453 O O . LYS B 1 135 ? 14.531 20.094 15.727 1 94.19 135 LYS B O 1
ATOM 2458 N N . LYS B 1 136 ? 15.312 22.219 15.328 1 93.69 136 LYS B N 1
ATOM 2459 C CA . LYS B 1 136 ? 13.992 22.75 15.023 1 93.69 136 LYS B CA 1
ATOM 2460 C C . LYS B 1 136 ? 13.477 22.219 13.68 1 93.69 136 LYS B C 1
ATOM 2462 O O . LYS B 1 136 ? 12.273 22.016 13.508 1 93.69 136 LYS B O 1
ATOM 2467 N N . TYR B 1 137 ? 14.43 22 12.789 1 94.19 137 TYR B N 1
ATOM 2468 C CA . TYR B 1 137 ? 14.117 21.5 11.453 1 94.19 137 TYR B CA 1
ATOM 2469 C C . TYR B 1 137 ? 14.977 20.297 11.109 1 94.19 137 TYR B C 1
ATOM 2471 O O . TYR B 1 137 ? 15.875 20.375 10.273 1 94.19 137 TYR B O 1
ATOM 2479 N N . PRO B 1 138 ? 14.625 19.203 11.688 1 95.69 138 PRO B N 1
ATOM 2480 C CA . PRO B 1 138 ? 15.453 18 11.539 1 95.69 138 PRO B CA 1
ATOM 2481 C C . PRO B 1 138 ? 15.227 17.297 10.203 1 95.69 138 PRO B C 1
ATOM 2483 O O . PRO B 1 138 ? 14.273 17.609 9.484 1 95.69 138 PRO B O 1
ATOM 2486 N N . VAL B 1 139 ? 16.141 16.328 9.891 1 96.31 139 VAL B N 1
ATOM 2487 C CA . VAL B 1 139 ? 15.922 15.406 8.773 1 96.31 139 VAL B CA 1
ATOM 2488 C C . VAL B 1 139 ? 14.609 14.656 8.969 1 96.31 139 VAL B C 1
ATOM 2490 O O . VAL B 1 139 ? 14.328 14.141 10.055 1 96.31 139 VAL B O 1
ATOM 2493 N N . PRO B 1 140 ? 13.844 14.664 7.934 1 96.31 140 PRO B N 1
ATOM 2494 C CA . PRO B 1 140 ? 12.578 13.945 8.109 1 96.31 140 PRO B CA 1
ATOM 2495 C C . PRO B 1 140 ? 12.773 12.461 8.414 1 96.31 140 PRO B C 1
ATOM 2497 O O . PRO B 1 140 ? 13.695 11.836 7.879 1 96.31 140 PRO B O 1
ATOM 2500 N N . LYS B 1 141 ? 11.891 11.945 9.25 1 95.56 141 LYS B N 1
ATOM 2501 C CA . LYS B 1 141 ? 11.953 10.531 9.594 1 95.56 141 LYS B CA 1
ATOM 2502 C C . LYS B 1 141 ? 11.32 9.672 8.5 1 95.56 141 LYS B C 1
ATOM 2504 O O . LYS B 1 141 ? 11.672 8.5 8.344 1 95.56 141 LYS B O 1
ATOM 2509 N N . ARG B 1 142 ? 10.406 10.164 7.848 1 96.12 142 ARG B N 1
ATOM 2510 C CA . ARG B 1 142 ? 9.727 9.516 6.734 1 96.12 142 ARG B CA 1
ATOM 2511 C C . ARG B 1 142 ? 9.359 10.516 5.648 1 96.12 142 ARG B C 1
ATOM 2513 O O . ARG B 1 142 ? 9.258 11.719 5.914 1 96.12 142 ARG B O 1
ATOM 2520 N N . TRP B 1 143 ? 9.203 9.992 4.477 1 96.75 143 TRP B N 1
ATOM 2521 C CA . TRP B 1 143 ? 8.922 10.812 3.303 1 96.75 143 TRP B CA 1
ATOM 2522 C C . TRP B 1 143 ? 8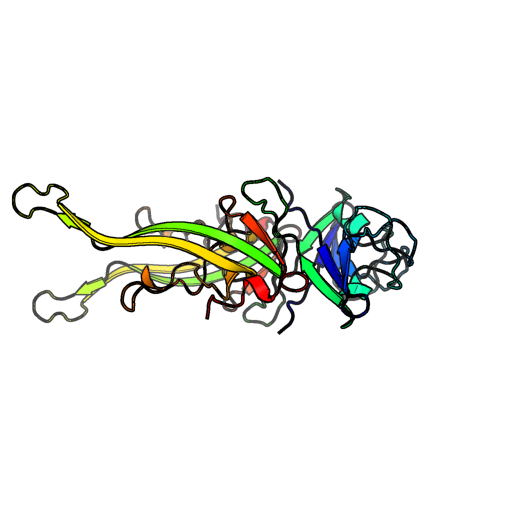.148 10.016 2.256 1 96.75 143 TRP B C 1
ATOM 2524 O O . TRP B 1 143 ? 8.477 8.859 1.974 1 96.75 143 TRP B O 1
ATOM 2534 N N . HIS B 1 144 ? 7.074 10.648 1.72 1 97.38 144 HIS B N 1
ATOM 2535 C CA . HIS B 1 144 ? 6.332 9.961 0.666 1 97.38 144 HIS B CA 1
ATOM 2536 C C . HIS B 1 144 ? 7.168 9.836 -0.603 1 97.38 144 HIS B C 1
ATOM 2538 O O . HIS B 1 144 ? 7.785 10.805 -1.048 1 97.38 144 HIS B O 1
ATOM 2544 N N . VAL B 1 145 ? 7.078 8.648 -1.106 1 97.94 145 VAL B N 1
ATOM 2545 C CA . VAL B 1 145 ? 7.793 8.43 -2.359 1 97.94 145 VAL B CA 1
ATOM 2546 C C . VAL B 1 145 ? 6.949 8.914 -3.531 1 97.94 145 VAL B C 1
ATOM 2548 O O . VAL B 1 145 ? 5.77 8.57 -3.643 1 97.94 145 VAL B O 1
ATOM 2551 N N . THR B 1 146 ? 7.57 9.766 -4.348 1 95.81 146 THR B N 1
ATOM 2552 C CA . THR B 1 146 ? 6.91 10.281 -5.543 1 95.81 146 THR B CA 1
ATOM 2553 C C . THR B 1 146 ? 7.781 10.07 -6.777 1 95.81 146 THR B C 1
ATOM 2555 O O . THR B 1 146 ? 8.875 9.516 -6.68 1 95.81 146 THR B O 1
ATOM 2558 N N . HIS B 1 147 ? 7.23 10.523 -7.84 1 95.56 147 HIS B N 1
ATOM 2559 C CA . HIS B 1 147 ? 7.918 10.328 -9.109 1 95.56 147 HIS B CA 1
ATOM 2560 C C . HIS B 1 147 ? 9.156 11.203 -9.203 1 95.56 147 HIS B C 1
ATOM 2562 O O . HIS B 1 147 ? 9.992 11.023 -10.102 1 95.56 147 HIS B O 1
ATOM 2568 N N . ASP B 1 148 ? 9.367 12.125 -8.242 1 96.25 148 ASP B N 1
ATOM 2569 C CA . ASP B 1 148 ? 10.484 13.062 -8.305 1 96.25 148 ASP B CA 1
ATOM 2570 C C . ASP B 1 148 ? 11.758 12.445 -7.738 1 96.25 148 ASP B C 1
ATOM 2572 O O . ASP B 1 148 ? 12.844 13.031 -7.832 1 96.25 148 ASP B O 1
ATOM 2576 N N . CYS B 1 149 ? 11.641 11.312 -7.25 1 97.75 149 CYS B N 1
ATOM 2577 C CA . CYS B 1 149 ? 12.812 10.688 -6.652 1 97.75 149 CYS B CA 1
ATOM 2578 C C . CYS B 1 149 ? 13.656 9.984 -7.711 1 97.75 149 CYS B C 1
ATOM 2580 O O . CYS B 1 149 ? 13.25 9.898 -8.875 1 97.75 149 CYS B O 1
ATOM 2582 N N . GLU B 1 150 ? 14.844 9.586 -7.293 1 98.62 150 GLU B N 1
ATOM 2583 C CA . GLU B 1 150 ? 15.75 8.789 -8.109 1 98.62 150 GLU B CA 1
ATOM 2584 C C . GLU B 1 150 ? 16.156 7.508 -7.391 1 98.62 150 GLU B C 1
ATOM 2586 O O . GLU B 1 150 ? 16.656 7.559 -6.262 1 98.62 150 GLU B O 1
ATOM 2591 N N . VAL B 1 151 ? 15.938 6.418 -8.07 1 98.81 151 VAL B N 1
ATOM 2592 C CA . VAL B 1 151 ? 16.453 5.164 -7.523 1 98.81 151 VAL B CA 1
ATOM 2593 C C . VAL B 1 151 ? 17.969 5.105 -7.703 1 98.81 151 VAL B C 1
ATOM 2595 O O . VAL B 1 151 ? 18.469 5.16 -8.828 1 98.81 151 VAL B O 1
ATOM 2598 N N . ILE B 1 152 ? 18.672 4.961 -6.559 1 98.5 152 ILE B N 1
ATOM 2599 C CA . ILE B 1 152 ? 20.125 5.016 -6.668 1 98.5 152 ILE B CA 1
ATOM 2600 C C . ILE B 1 152 ? 20.719 3.674 -6.254 1 98.5 152 ILE B C 1
ATOM 2602 O O . ILE B 1 152 ? 21.938 3.5 -6.277 1 98.5 152 ILE B O 1
ATOM 2606 N N . GLY B 1 153 ? 19.984 2.711 -5.879 1 98.19 153 GLY B N 1
ATOM 2607 C CA . GLY B 1 153 ? 20.422 1.393 -5.457 1 98.19 153 GLY B CA 1
ATOM 2608 C C . GLY B 1 153 ? 19.359 0.629 -4.676 1 98.19 153 GLY B C 1
ATOM 2609 O O . GLY B 1 153 ? 18.172 0.934 -4.773 1 98.19 153 GLY B O 1
ATOM 2610 N N . ASN B 1 154 ? 19.812 -0.412 -4.027 1 98.06 154 ASN B N 1
ATOM 2611 C CA . ASN B 1 154 ? 18.953 -1.193 -3.156 1 98.06 154 ASN B CA 1
ATOM 2612 C C . ASN B 1 154 ? 19.672 -1.637 -1.89 1 98.06 154 ASN B C 1
ATOM 2614 O O . ASN B 1 154 ? 20.891 -1.513 -1.796 1 98.06 154 ASN B O 1
ATOM 2618 N N . ILE B 1 155 ? 18.984 -2.119 -0.947 1 97.56 155 ILE B N 1
ATOM 2619 C CA . ILE B 1 155 ? 19.516 -2.326 0.399 1 97.56 155 ILE B CA 1
ATOM 2620 C C . ILE B 1 155 ? 20.406 -3.564 0.421 1 97.56 155 ILE B C 1
ATOM 2622 O O . ILE B 1 155 ? 21.156 -3.775 1.371 1 97.56 155 ILE B O 1
ATOM 2626 N N . PHE B 1 156 ? 20.359 -4.359 -0.554 1 97.38 156 PHE B N 1
ATOM 2627 C CA . PHE B 1 156 ? 21.156 -5.586 -0.542 1 97.38 156 PHE B CA 1
ATOM 2628 C C . PHE B 1 156 ? 22.453 -5.398 -1.316 1 97.38 156 PHE B C 1
ATOM 2630 O O . PHE B 1 156 ? 23.531 -5.789 -0.848 1 97.38 156 PHE B O 1
ATOM 2637 N N . GLU B 1 157 ? 22.359 -4.793 -2.441 1 96.88 157 GLU B N 1
ATOM 2638 C CA . GLU B 1 157 ? 23.531 -4.637 -3.291 1 96.88 157 GLU B CA 1
ATOM 2639 C C . GLU B 1 157 ? 24.297 -3.363 -2.945 1 96.88 157 GLU B C 1
ATOM 2641 O O . GLU B 1 157 ? 25.5 -3.268 -3.203 1 96.88 157 GLU B O 1
ATOM 2646 N N . ASN B 1 158 ? 23.609 -2.334 -2.383 1 96.94 158 ASN B N 1
ATOM 2647 C CA . ASN B 1 158 ? 24.234 -1.044 -2.092 1 96.94 158 ASN B CA 1
ATOM 2648 C C . ASN B 1 158 ? 23.969 -0.61 -0.652 1 96.94 158 ASN B C 1
ATOM 2650 O O . ASN B 1 158 ? 23.516 0.511 -0.41 1 96.94 158 ASN B O 1
ATOM 2654 N N . PRO B 1 159 ? 24.203 -1.432 0.315 1 94.88 159 PRO B N 1
ATOM 2655 C CA . PRO B 1 159 ? 23.922 -1.054 1.702 1 94.88 159 PRO B CA 1
ATOM 2656 C C . PRO B 1 159 ? 24.688 0.194 2.139 1 94.88 159 PRO B C 1
ATOM 2658 O O . PRO B 1 159 ? 24.234 0.916 3.033 1 94.88 159 PRO B O 1
ATOM 2661 N N . GLU B 1 160 ? 25.734 0.514 1.591 1 95.12 160 GLU B N 1
ATOM 2662 C CA . GLU B 1 160 ? 26.594 1.641 1.956 1 95.12 160 GLU B CA 1
ATOM 2663 C C . GLU B 1 160 ? 25.891 2.971 1.7 1 95.12 160 GLU B C 1
ATOM 2665 O O . GLU B 1 160 ? 26.25 3.994 2.283 1 95.12 160 GLU B O 1
ATOM 2670 N N . LEU B 1 161 ? 24.938 2.941 0.843 1 96 161 LEU B N 1
ATOM 2671 C CA . LEU B 1 161 ? 24.219 4.164 0.493 1 96 161 LEU B CA 1
ATOM 2672 C C . LEU B 1 161 ? 23.391 4.668 1.672 1 96 161 LEU B C 1
ATOM 2674 O O . LEU B 1 161 ? 22.984 5.832 1.701 1 96 161 LEU B O 1
ATOM 2678 N N . LEU B 1 162 ? 23.094 3.775 2.578 1 94.19 162 LEU B N 1
ATOM 2679 C CA . LEU B 1 162 ? 22.297 4.156 3.736 1 94.19 162 LEU B CA 1
ATOM 2680 C C . LEU B 1 162 ? 23.188 4.434 4.945 1 94.19 162 LEU B C 1
ATOM 2682 O O . LEU B 1 162 ? 22.688 4.688 6.043 1 94.19 162 LEU B O 1
ATOM 2686 N N . GLU B 1 163 ? 24.422 4.234 4.75 1 86.94 163 GLU B N 1
ATOM 2687 C CA . GLU B 1 163 ? 25.375 4.516 5.832 1 86.94 163 GLU B CA 1
ATOM 2688 C C . GLU B 1 163 ? 25.781 5.988 5.832 1 86.94 163 GLU B C 1
ATOM 2690 O O . GLU B 1 163 ? 25.969 6.586 4.773 1 86.94 163 GLU B O 1
ATOM 2695 N N . GLY B 1 164 ? 25.156 6.91 6.582 1 65.38 164 GLY B N 1
ATOM 2696 C CA . GLY B 1 164 ? 25.484 8.32 6.719 1 65.38 164 GLY B CA 1
ATOM 2697 C C . GLY B 1 164 ? 26.969 8.602 6.605 1 65.38 164 GLY B C 1
ATOM 2698 O O . GLY B 1 164 ? 27.797 7.703 6.789 1 65.38 164 GLY B O 1
ATOM 2699 N N . LYS B 1 165 ? 27.375 9.75 5.836 1 55.09 165 LYS B N 1
ATOM 2700 C CA . LYS B 1 165 ? 28.766 10.188 5.941 1 55.09 165 LYS B CA 1
ATOM 2701 C C . LYS B 1 165 ? 29.156 10.406 7.398 1 55.09 165 LYS B C 1
ATOM 2703 O O . LYS B 1 165 ? 28.469 11.109 8.133 1 55.09 165 LYS B O 1
ATOM 2708 N N . GLN B 1 166 ? 29.656 9.281 8.117 1 41.84 166 GLN B N 1
ATOM 2709 C CA . GLN B 1 166 ? 30.375 9.648 9.328 1 41.84 166 GLN B CA 1
ATOM 2710 C C . GLN B 1 166 ? 31.406 10.734 9.047 1 41.84 166 GLN B C 1
ATOM 2712 O O . GLN B 1 166 ? 32 10.758 7.969 1 41.84 166 GLN B O 1
#

Solvent-accessible surface area (backbone atoms only — not comparable to full-atom values): 18035 Å² total; per-residue (Å²): 134,83,81,65,85,48,32,32,30,41,32,68,84,78,67,44,53,39,29,43,39,44,41,19,28,71,44,46,75,61,39,24,21,30,88,82,67,42,67,33,88,62,83,40,45,17,28,38,47,47,72,74,29,86,57,36,49,76,26,45,44,56,75,47,37,25,65,84,65,46,77,40,35,40,46,26,25,34,37,35,80,44,74,48,76,38,61,81,37,56,36,87,82,76,62,41,82,72,47,60,74,44,66,32,78,37,42,38,33,23,35,32,41,77,37,50,76,49,8,31,30,27,31,76,48,40,48,83,44,66,82,56,37,43,89,93,53,53,78,60,69,60,43,78,63,53,50,79,24,37,76,78,45,28,61,80,87,37,50,67,74,70,51,59,83,122,133,83,82,66,86,48,32,34,31,40,32,68,83,79,67,43,55,39,28,44,39,43,40,19,30,70,42,45,74,63,38,23,21,30,88,83,68,41,67,32,87,62,83,41,45,16,28,38,46,48,73,73,30,85,57,36,50,77,25,45,44,54,74,46,36,25,65,86,65,46,77,41,35,41,45,26,25,37,38,36,80,45,74,48,75,38,62,80,37,55,37,88,85,77,63,40,83,71,50,60,74,42,68,33,77,36,41,37,33,23,34,32,42,78,38,48,76,48,9,30,28,28,31,76,49,39,47,82,44,65,82,53,38,44,88,94,52,53,78,57,68,61,42,78,64,53,47,80,24,37,76,76,47,27,61,81,87,37,49,66,74,70,50,61,84,124

Organism: Lacticaseibacillus paracasei (strain ATCC 334 / BCRC 17002 / CCUG 31169 / CIP 107868 / KCTC 3260 / NRRL B-441) (NCBI:txid321967)